Protein AF-A0A6A6QMK3-F1 (afdb_monomer_lite)

Structure (mmCIF, N/CA/C/O backbone):
data_AF-A0A6A6QMK3-F1
#
_entry.id   AF-A0A6A6QMK3-F1
#
loop_
_atom_site.group_PDB
_atom_site.id
_atom_site.type_symbol
_atom_site.label_atom_id
_atom_site.label_alt_id
_atom_site.label_comp_id
_atom_site.label_asym_id
_atom_site.label_entity_id
_atom_site.label_seq_id
_atom_site.pdbx_PDB_ins_code
_atom_site.Cartn_x
_atom_site.Cartn_y
_atom_site.Cartn_z
_atom_site.occupancy
_atom_site.B_iso_or_equiv
_atom_site.auth_seq_id
_atom_site.auth_comp_id
_atom_site.auth_asym_id
_atom_site.auth_atom_id
_atom_site.pdbx_PDB_model_num
ATOM 1 N N . MET A 1 1 ? -15.638 -6.168 -7.093 1.00 66.75 1 MET A N 1
ATOM 2 C CA . MET A 1 1 ? -15.408 -5.457 -5.810 1.00 66.75 1 MET A CA 1
ATOM 3 C C . MET A 1 1 ? -15.184 -6.391 -4.623 1.00 66.75 1 MET A C 1
ATOM 5 O O . MET A 1 1 ? -14.212 -6.183 -3.911 1.00 66.75 1 MET A O 1
ATOM 9 N N . THR A 1 2 ? -15.996 -7.439 -4.423 1.00 81.06 2 THR A N 1
ATOM 10 C CA . THR A 1 2 ? -15.843 -8.390 -3.295 1.00 81.06 2 THR A CA 1
ATOM 11 C C . THR A 1 2 ? -14.436 -8.984 -3.169 1.00 81.06 2 THR A C 1
ATOM 13 O O . THR A 1 2 ? -13.939 -9.130 -2.058 1.00 81.06 2 THR A O 1
ATOM 16 N N . PHE A 1 3 ? -13.772 -9.265 -4.298 1.00 86.06 3 PHE A N 1
ATOM 17 C CA . PHE A 1 3 ? -12.378 -9.720 -4.319 1.00 86.06 3 PHE A CA 1
ATOM 18 C C . PHE A 1 3 ? -11.438 -8.729 -3.625 1.00 86.06 3 PHE A C 1
ATOM 20 O O . PHE A 1 3 ? -10.801 -9.084 -2.647 1.00 86.06 3 PHE A O 1
ATOM 27 N N . ALA A 1 4 ? -11.387 -7.477 -4.077 1.00 81.81 4 ALA A N 1
ATOM 28 C CA . ALA A 1 4 ? -10.414 -6.516 -3.570 1.00 81.81 4 ALA A CA 1
ATOM 29 C C . ALA A 1 4 ? -10.667 -6.118 -2.111 1.00 81.81 4 ALA A C 1
ATOM 31 O O . ALA A 1 4 ? -9.715 -5.963 -1.356 1.00 81.81 4 ALA A O 1
ATOM 32 N N . VAL A 1 5 ? -11.934 -6.047 -1.683 1.00 86.75 5 VAL A N 1
ATOM 33 C CA . VAL A 1 5 ? -12.274 -5.892 -0.257 1.00 86.75 5 VAL A CA 1
ATOM 34 C C . VAL A 1 5 ? -11.724 -7.066 0.553 1.00 86.75 5 VAL A C 1
ATOM 36 O O . VAL A 1 5 ? -11.094 -6.853 1.587 1.00 86.75 5 VAL A O 1
ATOM 39 N N . ARG A 1 6 ? -11.922 -8.304 0.081 1.00 90.31 6 ARG A N 1
ATOM 40 C CA . ARG A 1 6 ? -11.377 -9.497 0.738 1.00 90.31 6 ARG A CA 1
ATOM 41 C C . ARG A 1 6 ? -9.852 -9.448 0.791 1.00 90.31 6 ARG A C 1
ATOM 43 O O . ARG A 1 6 ? -9.304 -9.652 1.866 1.00 90.31 6 ARG A O 1
ATOM 50 N N . GLU A 1 7 ? -9.183 -9.133 -0.316 1.00 91.31 7 GLU A N 1
ATOM 51 C CA . GLU A 1 7 ? -7.720 -9.048 -0.356 1.00 91.31 7 GLU A CA 1
ATOM 52 C C . GLU A 1 7 ? -7.192 -7.968 0.589 1.00 91.31 7 GLU A C 1
ATOM 54 O O . GLU A 1 7 ? -6.312 -8.247 1.399 1.00 91.31 7 GLU A O 1
ATOM 59 N N . PHE A 1 8 ? -7.777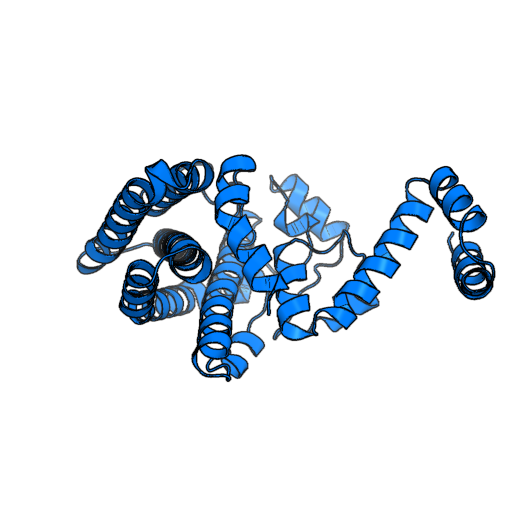 -6.769 0.582 1.00 92.06 8 PHE A N 1
ATOM 60 C CA . PHE A 1 8 ? -7.360 -5.677 1.462 1.00 92.06 8 PHE A CA 1
ATOM 61 C C . PHE A 1 8 ? -7.471 -6.062 2.939 1.00 92.06 8 PHE A C 1
ATOM 63 O O . PHE A 1 8 ? -6.551 -5.791 3.710 1.00 92.06 8 PHE A O 1
ATOM 70 N N . LYS A 1 9 ? -8.534 -6.777 3.332 1.00 92.31 9 LYS A N 1
ATOM 71 C CA . LYS A 1 9 ? -8.695 -7.286 4.704 1.00 92.31 9 LYS A CA 1
ATOM 72 C C . LYS A 1 9 ? -7.589 -8.252 5.139 1.00 92.31 9 LYS A C 1
ATOM 74 O O . LYS A 1 9 ? -7.372 -8.382 6.341 1.00 92.31 9 LYS A O 1
ATOM 79 N N . THR A 1 10 ? -6.883 -8.897 4.206 1.00 93.94 10 THR A N 1
ATOM 80 C CA . THR A 1 10 ? -5.758 -9.791 4.537 1.00 93.94 10 THR A CA 1
ATOM 81 C C . THR A 1 10 ? -4.465 -9.036 4.838 1.00 93.94 10 THR A C 1
ATOM 83 O O . THR A 1 10 ? -3.585 -9.587 5.492 1.00 93.94 10 THR A O 1
ATOM 86 N N . PHE A 1 11 ? -4.316 -7.783 4.392 1.00 95.25 11 PHE A N 1
ATOM 87 C CA . PHE A 1 11 ? -3.032 -7.077 4.466 1.00 95.25 11 PHE A CA 1
ATOM 88 C C . PHE A 1 11 ? -2.530 -6.837 5.897 1.00 95.25 11 PHE A C 1
ATOM 90 O O . PHE A 1 11 ? -1.344 -7.081 6.126 1.00 95.25 11 PHE A O 1
ATOM 97 N N . PRO A 1 12 ? -3.369 -6.424 6.874 1.00 96.00 12 PRO A N 1
ATOM 98 C CA . PRO A 1 12 ? -2.938 -6.304 8.267 1.00 96.00 12 PRO A CA 1
ATOM 99 C C . PRO A 1 12 ? -2.362 -7.612 8.825 1.00 96.00 12 PRO A C 1
ATOM 101 O O . PRO A 1 12 ? -1.325 -7.614 9.484 1.00 96.00 12 PRO A O 1
ATOM 104 N N . GLU A 1 13 ? -3.013 -8.737 8.524 1.00 94.44 13 GLU A N 1
ATOM 105 C CA . GLU A 1 13 ? -2.616 -10.055 9.015 1.00 94.44 13 GLU A CA 1
ATOM 106 C C . GLU A 1 13 ? -1.361 -10.581 8.307 1.00 94.44 13 GLU A C 1
ATOM 108 O O . GLU A 1 13 ? -0.439 -11.047 8.978 1.00 94.44 13 GLU A O 1
ATOM 113 N N . LYS A 1 14 ? -1.285 -10.444 6.974 1.00 93.44 14 LYS A N 1
ATOM 114 C CA . LYS A 1 14 ? -0.076 -10.754 6.191 1.00 93.44 14 LYS A CA 1
ATOM 115 C C . LYS A 1 14 ? 1.128 -9.989 6.729 1.00 93.44 14 LYS A C 1
ATOM 117 O O . LYS A 1 14 ? 2.184 -10.580 6.934 1.00 93.44 14 LYS A O 1
ATOM 122 N N . TRP A 1 15 ? 0.952 -8.706 7.053 1.00 95.69 15 TRP A N 1
ATOM 123 C CA . TRP A 1 15 ? 2.044 -7.896 7.578 1.00 95.69 15 TRP A CA 1
ATOM 124 C C . TRP A 1 15 ? 2.604 -8.435 8.893 1.00 95.69 15 TRP A C 1
ATOM 126 O O . TRP A 1 15 ? 3.820 -8.540 9.030 1.00 95.69 15 TRP A O 1
ATOM 136 N N . VAL A 1 16 ? 1.741 -8.840 9.824 1.00 95.12 16 VAL A N 1
ATOM 137 C CA . VAL A 1 16 ? 2.172 -9.382 11.123 1.00 95.12 16 VAL A CA 1
ATOM 138 C C . VAL A 1 16 ? 2.781 -10.778 11.001 1.00 95.12 16 VAL A C 1
ATOM 140 O O . VAL A 1 16 ? 3.716 -11.101 11.729 1.00 95.12 16 VAL A O 1
ATOM 143 N N . LYS A 1 17 ? 2.262 -11.620 10.102 1.00 94.12 17 LYS A N 1
ATOM 144 C CA . LYS A 1 17 ? 2.739 -13.003 9.949 1.00 94.12 17 LYS A CA 1
ATOM 145 C C . LYS A 1 17 ? 4.016 -13.112 9.120 1.00 94.12 17 LYS A C 1
ATOM 147 O O . LYS A 1 17 ? 4.844 -13.971 9.399 1.00 94.12 17 LYS A O 1
ATOM 152 N N . GLU A 1 18 ? 4.170 -12.264 8.109 1.00 93.69 18 GLU A N 1
ATOM 153 C CA . GLU A 1 18 ? 5.251 -12.365 7.120 1.00 93.69 18 GLU A CA 1
ATOM 154 C C . GLU A 1 18 ? 6.257 -11.207 7.201 1.00 93.69 18 GLU A C 1
ATOM 156 O O . GLU A 1 18 ? 7.252 -11.200 6.477 1.00 93.69 18 GLU A O 1
ATOM 161 N N . GLY A 1 19 ? 5.997 -10.191 8.029 1.00 91.00 19 GLY A N 1
ATOM 162 C CA . GLY A 1 19 ? 6.818 -8.979 8.112 1.00 91.00 19 GLY A CA 1
ATOM 163 C C . GLY A 1 19 ? 6.687 -8.050 6.898 1.00 91.00 19 GLY A C 1
ATOM 164 O O . GLY A 1 19 ? 7.418 -7.064 6.800 1.00 91.00 19 GLY A O 1
ATOM 165 N N . LYS A 1 20 ? 5.758 -8.332 5.973 1.00 92.56 20 LYS A N 1
ATOM 166 C CA . LYS A 1 20 ? 5.554 -7.569 4.732 1.00 92.56 20 LYS A CA 1
ATOM 167 C C . LYS A 1 20 ? 4.080 -7.420 4.360 1.00 92.56 20 LYS A C 1
ATOM 169 O O . LYS A 1 20 ? 3.269 -8.303 4.616 1.00 92.56 20 LYS A O 1
ATOM 174 N N . ALA A 1 21 ? 3.755 -6.319 3.693 1.00 94.25 21 ALA A N 1
ATOM 175 C CA . ALA A 1 21 ? 2.464 -6.103 3.044 1.00 94.25 21 ALA A CA 1
ATOM 176 C C . ALA A 1 21 ? 2.694 -5.694 1.579 1.00 94.25 21 ALA A C 1
ATOM 178 O O . ALA A 1 21 ? 3.794 -5.252 1.243 1.00 94.25 21 ALA A O 1
ATOM 179 N N . PRO A 1 22 ? 1.680 -5.755 0.696 1.00 93.75 22 PRO A N 1
ATOM 180 C CA . PRO A 1 22 ? 1.849 -5.430 -0.728 1.00 93.75 22 PRO A CA 1
ATOM 181 C C . PRO A 1 22 ? 2.476 -4.051 -1.023 1.00 93.75 22 PRO A C 1
ATOM 183 O O . PRO A 1 22 ? 3.122 -3.873 -2.054 1.00 93.75 22 PRO A O 1
ATOM 186 N N . PHE A 1 23 ? 2.326 -3.092 -0.102 1.00 96.88 23 PHE A N 1
ATOM 187 C CA . PHE A 1 23 ? 2.886 -1.738 -0.181 1.00 96.88 23 PHE A CA 1
ATOM 188 C C . PHE A 1 23 ? 3.876 -1.401 0.957 1.00 96.88 23 PHE A C 1
ATOM 190 O O . PHE A 1 23 ? 4.297 -0.251 1.069 1.00 96.88 23 PHE A O 1
ATOM 197 N N . ILE A 1 24 ? 4.260 -2.379 1.795 1.00 97.62 24 ILE A N 1
ATOM 198 C CA . ILE A 1 24 ? 5.229 -2.216 2.895 1.00 97.62 24 ILE A CA 1
ATOM 199 C C . ILE A 1 24 ? 6.317 -3.283 2.760 1.00 97.62 24 ILE A C 1
ATOM 201 O O . ILE A 1 24 ? 6.081 -4.463 3.028 1.00 97.62 24 ILE A O 1
ATOM 205 N N . HIS A 1 25 ? 7.517 -2.859 2.365 1.00 97.25 25 HIS A N 1
ATOM 206 C CA . HIS A 1 25 ? 8.650 -3.759 2.181 1.00 97.25 25 HIS A CA 1
ATOM 207 C C . HIS A 1 25 ? 9.456 -3.961 3.479 1.00 97.25 25 HIS A C 1
ATOM 209 O O . HIS A 1 25 ? 9.811 -2.970 4.125 1.00 97.25 25 HIS A O 1
ATOM 215 N N . PRO A 1 26 ? 9.847 -5.201 3.836 1.00 94.62 26 PRO A N 1
ATOM 216 C CA . PRO A 1 26 ? 10.541 -5.491 5.095 1.00 94.62 26 PRO A CA 1
ATOM 217 C C . PRO A 1 26 ? 11.915 -4.812 5.192 1.00 94.62 26 PRO A C 1
ATOM 219 O O . PRO A 1 26 ? 12.294 -4.301 6.243 1.00 94.62 26 PRO A O 1
ATOM 222 N N . GLN A 1 27 ? 12.652 -4.733 4.079 1.00 97.06 27 GLN A N 1
ATOM 223 C CA . GLN A 1 27 ? 13.999 -4.140 4.062 1.00 97.06 27 GLN A CA 1
ATOM 224 C C . GLN A 1 27 ? 14.012 -2.607 4.116 1.00 97.06 27 GLN A C 1
ATOM 226 O O . GLN A 1 27 ? 15.072 -2.012 4.318 1.00 97.06 27 GLN A O 1
ATOM 231 N N . LEU A 1 28 ? 12.860 -1.945 3.951 1.00 96.56 28 LEU A N 1
ATOM 232 C CA . LEU A 1 28 ? 12.811 -0.483 3.986 1.00 96.56 28 LEU A CA 1
ATOM 233 C C . LEU A 1 28 ? 13.082 0.055 5.401 1.00 96.56 28 LEU A C 1
ATOM 235 O O . LEU A 1 28 ? 13.774 1.060 5.558 1.00 96.56 28 LEU A O 1
ATOM 239 N N . TYR A 1 29 ? 12.594 -0.659 6.419 1.00 95.75 29 TYR A N 1
ATOM 240 C CA . TYR A 1 29 ? 12.644 -0.260 7.830 1.00 95.75 29 TYR A CA 1
ATOM 241 C C . TYR A 1 29 ? 13.479 -1.200 8.708 1.00 95.75 29 TYR A C 1
ATOM 243 O O . TYR A 1 29 ? 13.448 -1.081 9.930 1.00 95.75 29 TYR A O 1
ATOM 251 N N . ALA A 1 30 ? 14.243 -2.117 8.105 1.00 93.25 30 ALA A N 1
ATOM 252 C CA . ALA A 1 30 ? 14.996 -3.148 8.825 1.00 93.25 30 ALA A CA 1
ATOM 253 C C . ALA A 1 30 ? 15.969 -2.582 9.877 1.00 93.25 30 ALA A C 1
ATOM 255 O O . ALA A 1 30 ? 16.164 -3.188 10.924 1.00 93.25 30 ALA A O 1
ATOM 256 N N . SER A 1 31 ? 16.566 -1.413 9.620 1.00 92.25 31 SER A N 1
ATOM 257 C CA . SER A 1 31 ? 17.488 -0.767 10.566 1.00 92.25 31 SER A CA 1
ATOM 258 C C . SER A 1 31 ? 16.773 -0.003 11.680 1.00 92.25 31 SER A C 1
ATOM 260 O O . SER A 1 31 ? 17.297 0.104 12.784 1.00 92.25 31 SER A O 1
ATOM 262 N N . ASN A 1 32 ? 15.611 0.579 11.382 1.00 93.25 32 ASN A N 1
ATOM 263 C CA . ASN A 1 32 ? 14.831 1.364 12.329 1.00 93.25 32 ASN A CA 1
ATOM 264 C C . ASN A 1 32 ? 13.388 1.481 11.829 1.00 93.25 32 ASN A C 1
ATOM 266 O O . ASN A 1 32 ? 13.140 2.103 10.793 1.00 93.25 32 ASN A O 1
ATOM 270 N N . MET A 1 33 ? 12.443 0.917 12.579 1.00 94.81 33 MET A N 1
ATOM 271 C CA . MET A 1 33 ? 11.018 1.045 12.291 1.00 94.81 33 MET A CA 1
ATOM 272 C C . MET A 1 33 ? 10.455 2.295 12.982 1.00 94.81 33 MET A C 1
ATOM 274 O O . MET A 1 33 ? 10.471 2.351 14.212 1.00 94.81 33 MET A O 1
ATOM 278 N N . PRO A 1 34 ? 9.926 3.286 12.240 1.00 94.19 34 PRO A N 1
ATOM 279 C CA . PRO A 1 34 ? 9.307 4.476 12.819 1.00 94.19 34 PRO A CA 1
ATOM 280 C C . PRO A 1 34 ? 8.159 4.148 13.775 1.00 94.19 34 PRO A C 1
ATOM 282 O O . PRO A 1 34 ? 7.445 3.160 13.596 1.00 94.19 34 PRO A O 1
ATOM 285 N N . ARG A 1 35 ? 7.934 5.021 14.765 1.00 93.44 35 ARG A N 1
ATOM 286 C CA . ARG A 1 35 ? 6.904 4.815 15.795 1.00 93.44 35 ARG A CA 1
ATOM 287 C C . ARG A 1 35 ? 5.502 4.607 15.210 1.00 93.44 35 ARG A C 1
ATOM 289 O O . ARG A 1 35 ? 4.779 3.743 15.692 1.00 93.44 35 ARG A O 1
ATOM 296 N N . SER A 1 36 ? 5.158 5.340 14.149 1.00 95.00 36 SER A N 1
ATOM 297 C CA . SER A 1 36 ? 3.887 5.193 13.428 1.00 95.00 36 SER A CA 1
ATOM 298 C C . SER A 1 36 ? 3.654 3.755 12.954 1.00 95.00 36 SER A C 1
ATOM 300 O O . SER A 1 36 ? 2.589 3.191 13.208 1.00 95.00 36 SER A O 1
ATOM 302 N N . LEU A 1 37 ? 4.675 3.138 12.351 1.00 96.12 37 LEU A N 1
ATOM 303 C CA . LEU A 1 37 ? 4.613 1.756 11.881 1.00 96.12 37 LEU A CA 1
ATOM 304 C C . LEU A 1 37 ? 4.631 0.755 13.036 1.00 96.12 37 LEU A C 1
ATOM 306 O O . LEU A 1 37 ? 3.916 -0.234 12.958 1.00 96.12 37 LEU A O 1
ATOM 310 N N . GLN A 1 38 ? 5.368 1.013 14.122 1.00 96.00 38 GLN A N 1
ATOM 311 C CA . GLN A 1 38 ? 5.323 0.153 15.316 1.00 96.00 38 GLN A CA 1
ATOM 312 C C . GLN A 1 38 ? 3.913 0.105 15.929 1.00 96.00 38 GLN A C 1
ATOM 314 O O . GLN A 1 38 ? 3.416 -0.969 16.280 1.00 96.00 38 GLN A O 1
ATOM 319 N N . ASP A 1 39 ? 3.258 1.264 16.053 1.00 96.88 39 ASP A N 1
ATOM 320 C CA . ASP A 1 39 ? 1.895 1.359 16.578 1.00 96.88 39 ASP A CA 1
ATOM 321 C C . ASP A 1 39 ? 0.884 0.692 15.624 1.00 96.88 39 ASP A C 1
ATOM 323 O O . ASP A 1 39 ? 0.013 -0.047 16.087 1.00 96.88 39 ASP A O 1
ATOM 327 N N . ALA A 1 40 ? 1.027 0.872 14.305 1.00 97.75 40 ALA A N 1
ATOM 328 C CA . ALA A 1 40 ? 0.197 0.186 13.311 1.00 97.75 40 ALA A CA 1
ATOM 329 C C . ALA A 1 40 ? 0.410 -1.339 13.317 1.00 97.75 40 ALA A C 1
ATOM 331 O O . ALA A 1 40 ? -0.562 -2.089 13.312 1.00 97.75 40 ALA A O 1
ATOM 332 N N . TYR A 1 41 ? 1.655 -1.811 13.406 1.00 97.50 41 TYR A N 1
ATOM 333 C CA . TYR A 1 41 ? 1.988 -3.236 13.491 1.00 97.50 41 TYR A CA 1
ATOM 334 C C . TYR A 1 41 ? 1.387 -3.879 14.749 1.00 97.50 41 TYR A C 1
ATOM 336 O O . TYR A 1 41 ? 0.781 -4.949 14.688 1.00 97.50 41 TYR A O 1
ATOM 344 N N . SER A 1 42 ? 1.479 -3.189 15.890 1.00 96.81 42 SER A N 1
ATOM 345 C CA . SER A 1 42 ? 0.861 -3.629 17.149 1.00 96.81 42 SER A CA 1
ATOM 346 C C . SER A 1 42 ? -0.666 -3.686 17.039 1.00 96.81 42 SER A C 1
ATOM 348 O O . SER A 1 42 ? -1.292 -4.640 17.499 1.00 96.81 42 SER A O 1
ATOM 350 N N . ALA A 1 43 ? -1.277 -2.697 16.380 1.00 97.06 43 ALA A N 1
ATOM 351 C CA . ALA A 1 43 ? -2.710 -2.686 16.107 1.00 97.06 43 ALA A CA 1
ATOM 352 C C . ALA A 1 43 ? -3.138 -3.839 15.182 1.00 97.06 43 ALA A C 1
ATOM 354 O O . ALA A 1 43 ? -4.179 -4.446 15.424 1.00 97.06 43 ALA A O 1
ATOM 355 N N . CYS A 1 44 ? -2.327 -4.200 14.182 1.00 97.69 44 CYS A N 1
ATOM 356 C CA . CYS A 1 44 ? -2.563 -5.379 13.348 1.00 97.69 44 CYS A CA 1
ATOM 357 C C . CYS A 1 44 ? -2.526 -6.685 14.152 1.00 97.69 44 CYS A C 1
ATOM 359 O O . CYS A 1 44 ? -3.329 -7.575 13.888 1.00 97.69 44 CYS A O 1
ATOM 361 N N . ALA A 1 45 ? -1.632 -6.811 15.139 1.00 97.06 45 ALA A N 1
ATOM 362 C CA . ALA A 1 45 ? -1.560 -7.998 15.997 1.00 97.06 45 ALA A CA 1
ATOM 363 C C . ALA A 1 45 ? -2.782 -8.121 16.930 1.00 97.06 45 ALA A C 1
ATOM 365 O O . ALA A 1 45 ? -3.308 -9.210 17.160 1.00 97.06 45 ALA A O 1
ATOM 366 N N . ILE A 1 46 ? -3.286 -6.991 17.434 1.00 96.06 46 ILE A N 1
ATOM 367 C CA . ILE A 1 46 ? -4.557 -6.948 18.174 1.00 96.06 46 ILE A CA 1
ATOM 368 C C . ILE A 1 46 ? -5.717 -7.316 17.242 1.00 96.06 46 ILE A C 1
ATOM 370 O O . ILE A 1 46 ? -6.586 -8.105 17.601 1.00 96.06 46 ILE A O 1
ATOM 374 N N . TYR A 1 47 ? -5.715 -6.777 16.024 1.00 95.94 47 TYR A N 1
ATOM 375 C CA . TYR A 1 47 ? -6.726 -7.072 15.018 1.00 95.94 47 TYR A CA 1
ATOM 376 C C . TYR A 1 47 ? -6.749 -8.557 14.621 1.00 95.94 47 TYR A C 1
ATOM 378 O O . TYR A 1 47 ? -7.830 -9.132 14.524 1.00 95.94 47 TYR A O 1
ATOM 386 N N . SER A 1 48 ? -5.592 -9.207 14.454 1.00 95.06 48 SER A N 1
ATOM 387 C CA . SER A 1 48 ? -5.510 -10.626 14.067 1.00 95.06 48 SER A CA 1
ATOM 388 C C . SER A 1 48 ? -5.947 -11.597 15.168 1.00 95.06 48 SER A C 1
ATOM 390 O O . SER A 1 48 ? -6.287 -12.741 14.878 1.00 95.06 48 SER A O 1
ATOM 392 N N . THR A 1 49 ? -5.972 -11.146 16.424 1.00 95.31 49 THR A N 1
ATOM 393 C CA . THR A 1 49 ? -6.449 -11.915 17.588 1.00 95.31 49 THR A CA 1
ATOM 394 C C . THR A 1 49 ? -7.857 -11.500 18.033 1.00 95.31 49 THR A C 1
ATOM 396 O O . THR A 1 49 ? -8.356 -11.948 19.071 1.00 95.31 49 THR A O 1
ATOM 399 N N . LYS A 1 50 ? -8.524 -10.644 17.246 1.00 94.75 50 LYS A N 1
ATOM 400 C CA . LYS A 1 50 ? -9.884 -10.179 17.511 1.00 94.75 50 LYS A CA 1
ATOM 401 C C . LYS A 1 50 ? -10.886 -11.332 17.421 1.00 94.75 50 LYS A C 1
ATOM 403 O O . LYS A 1 50 ? -10.943 -12.049 16.427 1.00 94.75 50 LYS A O 1
ATOM 408 N N . THR A 1 51 ? -11.748 -11.429 18.423 1.00 95.50 51 THR A N 1
ATOM 409 C CA . THR A 1 51 ? -12.928 -12.295 18.470 1.00 95.50 51 THR A CA 1
ATOM 410 C C . THR A 1 51 ? -14.185 -11.442 18.636 1.00 95.50 51 THR A C 1
ATOM 412 O O . THR A 1 51 ? -14.109 -10.228 18.840 1.00 95.50 51 THR A O 1
ATOM 415 N N . GLU A 1 52 ? -15.367 -12.054 18.578 1.00 93.56 52 GLU A N 1
ATOM 416 C CA . GLU A 1 52 ? -16.622 -11.340 18.849 1.00 93.56 52 GLU A CA 1
ATOM 417 C C . GLU A 1 52 ? -16.631 -10.728 20.261 1.00 93.56 52 GLU A C 1
ATOM 419 O O . GLU A 1 52 ? -17.021 -9.572 20.432 1.00 93.56 52 GLU A O 1
ATOM 424 N N . GLN A 1 53 ? -16.107 -11.460 21.252 1.00 95.69 53 GLN A N 1
ATOM 425 C CA . GLN A 1 53 ? -16.112 -11.076 22.667 1.00 95.69 53 GLN A CA 1
ATOM 426 C C . GLN A 1 53 ? -15.174 -9.905 22.983 1.00 95.69 53 GLN A C 1
ATOM 428 O O . GLN A 1 53 ? -15.471 -9.115 23.875 1.00 95.69 53 GLN A O 1
ATOM 433 N N . ASN A 1 54 ? -14.041 -9.783 22.280 1.00 94.81 54 ASN A N 1
ATOM 434 C CA . ASN A 1 54 ? -13.058 -8.720 22.530 1.00 94.81 54 ASN A CA 1
ATOM 435 C C . ASN A 1 54 ? -13.113 -7.577 21.495 1.00 94.81 54 ASN A C 1
ATOM 437 O O . ASN A 1 54 ? -12.341 -6.622 21.603 1.00 94.81 54 ASN A O 1
ATOM 441 N N . SER A 1 55 ? -14.026 -7.651 20.520 1.00 94.44 55 SER A N 1
ATOM 442 C CA . SER A 1 55 ? -14.105 -6.739 19.371 1.00 94.44 55 SER A CA 1
ATOM 443 C C . SER A 1 55 ? -14.135 -5.259 19.759 1.00 94.44 55 SER A C 1
ATOM 445 O O . SER A 1 55 ? -13.362 -4.466 19.220 1.00 94.44 55 SER A O 1
ATOM 447 N N . THR A 1 56 ? -14.960 -4.883 20.738 1.00 94.00 56 THR A N 1
ATOM 448 C CA . THR A 1 56 ? -15.056 -3.502 21.235 1.00 94.00 56 THR A CA 1
ATOM 449 C C . THR A 1 56 ? -13.725 -3.003 21.797 1.00 94.00 56 THR A C 1
ATOM 451 O O . THR A 1 56 ? -13.303 -1.883 21.500 1.00 94.00 56 THR A O 1
ATOM 454 N N . VAL A 1 57 ? -13.028 -3.837 22.574 1.00 95.69 57 VAL A N 1
ATOM 455 C CA . VAL A 1 57 ? -11.727 -3.485 23.161 1.00 95.69 57 VAL A CA 1
ATOM 456 C C . VAL A 1 57 ? -10.672 -3.359 22.064 1.00 95.69 57 VAL A C 1
ATOM 458 O O . VAL A 1 57 ? -9.955 -2.360 22.024 1.00 95.69 57 VAL A O 1
ATOM 461 N N . ALA A 1 58 ? -10.627 -4.315 21.131 1.00 95.81 58 ALA A N 1
ATOM 462 C CA . ALA A 1 58 ? -9.711 -4.289 19.996 1.00 95.81 58 ALA A CA 1
ATOM 463 C C . ALA A 1 58 ? -9.863 -2.993 19.182 1.00 95.81 58 ALA A C 1
ATOM 465 O O . ALA A 1 58 ? -8.886 -2.271 18.974 1.00 95.81 58 ALA A O 1
ATOM 466 N N . PHE A 1 59 ? -11.094 -2.639 18.796 1.00 95.81 59 PHE A N 1
ATOM 467 C CA . PHE A 1 59 ? -11.352 -1.413 18.041 1.00 95.81 59 PHE A CA 1
ATOM 468 C C . PHE A 1 59 ? -11.089 -0.136 18.841 1.00 95.81 59 PHE A C 1
ATOM 470 O O . PHE A 1 59 ? -10.637 0.842 18.254 1.00 95.81 59 PHE A O 1
ATOM 477 N N . THR A 1 60 ? -11.276 -0.140 20.163 1.00 95.50 60 THR A N 1
ATOM 478 C CA . THR A 1 60 ? -10.918 1.009 21.015 1.00 95.50 60 THR A CA 1
ATOM 479 C C . THR A 1 60 ? -9.410 1.275 20.989 1.00 95.50 60 THR A C 1
ATOM 481 O O . THR A 1 60 ? -8.982 2.423 20.859 1.00 95.50 60 THR A O 1
ATOM 484 N N . VAL A 1 61 ? -8.585 0.225 21.059 1.00 95.81 61 VAL A N 1
ATOM 485 C CA . VAL A 1 61 ? -7.121 0.372 20.991 1.00 95.81 61 VAL A CA 1
ATOM 486 C C . VAL A 1 61 ? -6.679 0.829 19.601 1.00 95.81 61 VAL A C 1
ATOM 488 O O . VAL A 1 61 ? -5.903 1.780 19.486 1.00 95.81 61 VAL A O 1
ATOM 491 N N . ILE A 1 62 ? -7.209 0.202 18.546 1.00 95.69 62 ILE A N 1
ATOM 492 C CA . ILE A 1 62 ? -6.950 0.590 17.149 1.00 95.69 62 ILE A CA 1
ATOM 493 C C . ILE A 1 62 ? -7.337 2.059 16.928 1.00 95.69 62 ILE A C 1
ATOM 495 O O . ILE A 1 62 ? -6.593 2.817 16.303 1.00 95.69 62 ILE A O 1
ATOM 499 N N . GLU A 1 63 ? -8.470 2.488 17.491 1.00 95.31 63 GLU A N 1
ATOM 500 C CA . GLU A 1 63 ? -8.924 3.871 17.435 1.00 95.31 63 GLU A CA 1
ATOM 501 C C . GLU A 1 63 ? -7.946 4.830 18.119 1.00 95.31 63 GLU A C 1
ATOM 503 O O . GLU A 1 63 ? -7.574 5.835 17.507 1.00 95.31 63 GLU A O 1
ATOM 508 N N . SER A 1 64 ? -7.488 4.516 19.336 1.00 96.19 64 SER A N 1
ATOM 509 C CA . SER A 1 64 ? -6.504 5.341 20.052 1.00 96.19 64 SER A CA 1
ATOM 510 C C . SER A 1 64 ? -5.224 5.518 19.240 1.00 96.19 64 SER A C 1
ATOM 512 O O . SER A 1 64 ? -4.767 6.644 19.057 1.00 96.19 64 SER A O 1
ATOM 514 N N . LYS A 1 65 ? -4.687 4.427 18.677 1.00 96.56 65 LYS A N 1
ATOM 515 C CA . LYS A 1 65 ? -3.443 4.450 17.894 1.00 96.56 65 LYS A CA 1
ATOM 516 C C . LYS A 1 65 ? -3.547 5.261 16.611 1.00 96.56 65 LYS A C 1
ATOM 518 O O . LYS A 1 65 ? -2.673 6.081 16.328 1.00 96.56 65 LYS A O 1
ATOM 523 N N . ALA A 1 66 ? -4.639 5.110 15.874 1.00 95.75 66 ALA A N 1
ATOM 524 C CA . ALA A 1 66 ? -4.888 5.933 14.697 1.00 95.75 66 ALA A CA 1
ATOM 525 C C . ALA A 1 66 ? -5.044 7.424 15.058 1.00 95.75 66 ALA A C 1
ATOM 527 O O . ALA A 1 66 ? -4.533 8.295 14.356 1.00 95.75 66 ALA A O 1
ATOM 528 N N . ASN A 1 67 ? -5.716 7.733 16.170 1.00 93.56 67 ASN A N 1
ATOM 529 C CA . ASN A 1 67 ? -5.918 9.113 16.613 1.00 93.56 67 ASN A CA 1
ATOM 530 C C . ASN A 1 67 ? -4.620 9.756 17.130 1.00 93.56 67 ASN A C 1
ATOM 532 O O . ASN A 1 67 ? -4.389 10.938 16.879 1.00 93.56 67 ASN A O 1
ATOM 536 N N . GLU A 1 68 ? -3.766 8.999 17.824 1.00 93.94 68 GLU A N 1
ATOM 537 C CA . GLU A 1 68 ? -2.414 9.417 18.218 1.00 93.94 68 GLU A CA 1
ATOM 538 C C . GLU A 1 68 ? -1.589 9.809 16.986 1.00 93.94 68 GLU A C 1
ATOM 540 O O . GLU A 1 68 ? -1.051 10.917 16.943 1.00 93.94 68 GLU A O 1
ATOM 545 N N . LEU A 1 69 ? -1.577 8.961 15.949 1.00 94.94 69 LEU A N 1
ATOM 546 C CA . LEU A 1 69 ? -0.874 9.231 14.692 1.00 94.94 69 LEU A CA 1
ATOM 547 C C . LEU A 1 69 ? -1.331 10.548 14.043 1.00 94.94 69 LEU A C 1
ATOM 549 O O . LEU A 1 69 ? -0.498 11.375 13.683 1.00 94.94 69 LEU A O 1
ATOM 553 N N . ILE A 1 70 ? -2.644 10.772 13.945 1.00 92.44 70 ILE A N 1
ATOM 554 C CA . ILE A 1 70 ? -3.219 11.991 13.346 1.00 92.44 70 ILE A CA 1
ATOM 555 C C . ILE A 1 70 ? -2.917 13.244 14.190 1.00 92.44 70 ILE A C 1
ATOM 557 O O . ILE A 1 70 ? -2.813 14.351 13.659 1.00 92.44 70 ILE A O 1
ATOM 561 N N . ARG A 1 71 ? -2.777 13.108 15.516 1.00 88.44 71 ARG A N 1
ATOM 562 C CA . ARG A 1 71 ? -2.468 14.238 16.409 1.00 88.44 71 ARG A CA 1
ATOM 563 C C . ARG A 1 71 ? -1.022 14.713 16.277 1.00 88.44 71 ARG A C 1
ATOM 565 O O . ARG A 1 71 ? -0.809 15.925 16.265 1.00 88.44 71 ARG A O 1
ATOM 572 N N . VAL A 1 72 ? -0.059 13.792 16.162 1.00 79.12 72 VAL A N 1
ATOM 573 C CA . VAL A 1 72 ? 1.387 14.103 16.060 1.00 79.12 72 VAL A CA 1
ATOM 574 C C . VAL A 1 72 ? 1.698 15.017 14.866 1.00 79.12 72 VAL A C 1
ATOM 576 O O . VAL A 1 72 ? 2.595 15.855 14.924 1.00 79.12 72 VAL A O 1
ATOM 579 N N . THR A 1 73 ? 0.901 14.924 13.808 1.00 68.44 73 THR A N 1
ATOM 580 C CA . THR A 1 73 ? 1.015 15.691 12.560 1.00 68.44 73 THR A CA 1
ATOM 581 C C . THR A 1 73 ? 0.991 17.202 12.742 1.00 68.44 73 THR A C 1
ATOM 583 O O . THR A 1 73 ? 1.596 17.920 11.954 1.00 68.44 73 THR A O 1
ATOM 586 N N . LYS A 1 74 ? 0.313 17.718 13.774 1.00 61.09 74 LYS A N 1
ATOM 587 C CA . LYS A 1 74 ? 0.137 19.171 13.945 1.00 61.09 74 LYS A CA 1
ATOM 588 C C . LYS A 1 74 ? 1.439 19.920 14.247 1.00 61.09 74 LYS A C 1
ATOM 590 O O . LYS A 1 74 ? 1.446 21.145 14.193 1.00 61.09 74 LYS A O 1
ATOM 595 N N . THR A 1 75 ? 2.517 19.210 14.580 1.00 60.19 75 THR A N 1
ATOM 596 C CA . THR A 1 75 ? 3.764 19.813 15.074 1.00 60.19 75 THR A CA 1
ATOM 597 C C . THR A 1 75 ? 5.032 19.215 14.463 1.00 60.19 75 THR A C 1
ATOM 599 O O . THR A 1 75 ? 6.128 19.614 14.848 1.00 60.19 75 THR A O 1
ATOM 602 N N . ALA A 1 76 ? 4.921 18.233 13.567 1.00 72.81 76 ALA A N 1
ATOM 603 C CA . ALA A 1 76 ? 6.069 17.448 13.127 1.00 72.81 76 ALA A CA 1
ATOM 604 C C . ALA A 1 76 ? 6.664 17.947 11.802 1.00 72.81 76 ALA A C 1
ATOM 606 O O . ALA A 1 76 ? 5.943 18.192 10.838 1.00 72.81 76 ALA A O 1
ATOM 607 N N . ASN A 1 77 ? 7.995 18.036 11.740 1.00 84.81 77 ASN A N 1
ATOM 608 C CA . ASN A 1 77 ? 8.737 18.247 10.498 1.00 84.81 77 ASN A CA 1
ATOM 609 C C . ASN A 1 77 ? 9.311 16.907 10.013 1.00 84.81 77 ASN A C 1
ATOM 611 O O . ASN A 1 77 ? 10.421 16.535 10.387 1.00 84.81 77 ASN A O 1
ATOM 615 N N . TRP A 1 78 ? 8.521 16.160 9.244 1.00 89.88 78 TRP A N 1
ATOM 616 C CA . TRP A 1 78 ? 8.873 14.809 8.803 1.00 89.88 78 TRP A CA 1
ATOM 617 C C . TRP A 1 78 ? 9.811 14.790 7.595 1.00 89.88 78 TRP A C 1
ATOM 619 O O . TRP A 1 78 ? 9.646 15.538 6.629 1.00 89.88 78 TRP A O 1
ATOM 629 N N . THR A 1 79 ? 10.755 13.854 7.615 1.00 93.69 79 THR A N 1
ATOM 630 C CA . THR A 1 79 ? 11.504 13.424 6.428 1.00 93.69 79 THR A CA 1
ATOM 631 C C . THR A 1 79 ? 10.587 12.686 5.439 1.00 93.69 79 THR A C 1
ATOM 633 O O . THR A 1 79 ? 9.562 12.137 5.849 1.00 93.69 79 THR A O 1
ATOM 636 N N . PRO A 1 80 ? 10.943 12.574 4.143 1.00 95.19 80 PRO A N 1
ATOM 637 C CA . PRO A 1 80 ? 10.141 11.813 3.177 1.00 95.19 80 PRO A CA 1
ATOM 638 C C . PRO A 1 80 ? 9.878 10.353 3.589 1.00 95.19 80 PRO A C 1
ATOM 640 O O . PRO A 1 80 ? 8.792 9.827 3.358 1.00 95.19 80 PRO A O 1
ATOM 643 N N . LEU A 1 81 ? 10.844 9.705 4.255 1.00 95.56 81 LEU A N 1
ATOM 644 C CA . LEU A 1 81 ? 10.689 8.342 4.775 1.00 95.56 81 LEU A CA 1
ATOM 645 C C . LEU A 1 81 ? 9.675 8.261 5.927 1.00 95.56 81 LEU A C 1
ATOM 647 O O . LEU A 1 81 ? 8.938 7.279 6.027 1.00 95.56 81 LEU A O 1
ATOM 651 N N . GLU A 1 82 ? 9.615 9.283 6.781 1.00 94.81 82 GLU A N 1
ATOM 652 C CA . GLU A 1 82 ? 8.631 9.374 7.865 1.00 94.81 82 GLU A CA 1
ATOM 653 C C . GLU A 1 82 ? 7.232 9.704 7.342 1.00 94.81 82 GLU A C 1
ATOM 655 O O . GLU A 1 82 ? 6.267 9.111 7.823 1.00 94.81 82 GLU A O 1
ATOM 660 N N . VAL A 1 83 ? 7.112 10.564 6.319 1.00 95.81 83 VAL A N 1
ATOM 661 C CA . VAL A 1 83 ? 5.834 10.794 5.619 1.00 95.81 83 VAL A CA 1
ATOM 662 C C . VAL A 1 83 ? 5.341 9.482 5.003 1.00 95.81 83 VAL A C 1
ATOM 664 O O . VAL A 1 83 ? 4.196 9.096 5.227 1.00 95.81 83 VAL A O 1
ATOM 667 N N . LEU A 1 84 ? 6.213 8.741 4.306 1.00 98.00 84 LEU A N 1
ATOM 668 C CA . LEU A 1 84 ? 5.886 7.422 3.754 1.00 98.00 84 LEU A CA 1
ATOM 669 C C . LEU A 1 84 ? 5.382 6.464 4.844 1.00 98.00 84 LEU A C 1
ATOM 671 O O . LEU A 1 84 ? 4.314 5.872 4.693 1.00 98.00 84 LEU A O 1
ATOM 675 N N . ALA A 1 85 ? 6.103 6.359 5.963 1.00 97.25 85 ALA A N 1
ATOM 676 C CA . ALA A 1 85 ? 5.713 5.511 7.088 1.00 97.25 85 ALA A CA 1
ATOM 677 C C . ALA A 1 85 ? 4.365 5.932 7.701 1.00 97.25 85 ALA A C 1
ATOM 679 O O . ALA A 1 85 ? 3.554 5.079 8.066 1.00 97.25 85 ALA A O 1
ATOM 680 N N . ALA A 1 86 ? 4.100 7.237 7.808 1.00 96.75 86 ALA A N 1
ATOM 681 C CA . ALA A 1 86 ? 2.834 7.769 8.304 1.00 96.75 86 ALA A CA 1
ATOM 682 C C . ALA A 1 86 ? 1.664 7.436 7.363 1.00 96.75 86 ALA A C 1
ATOM 684 O O . ALA A 1 86 ? 0.627 6.969 7.837 1.00 96.75 86 ALA A O 1
ATOM 685 N N . VAL A 1 87 ? 1.841 7.593 6.044 1.00 98.00 87 VAL A N 1
ATOM 686 C CA . VAL A 1 87 ? 0.830 7.213 5.039 1.00 98.00 87 VAL A CA 1
ATOM 687 C C . VAL A 1 87 ? 0.574 5.707 5.081 1.00 98.00 87 VAL A C 1
ATOM 689 O O . VAL A 1 87 ? -0.578 5.295 5.174 1.00 98.00 87 VAL A O 1
ATOM 692 N N . GLN A 1 88 ? 1.621 4.877 5.090 1.00 98.44 88 GLN A N 1
ATOM 693 C CA . GLN A 1 88 ? 1.488 3.419 5.195 1.00 98.44 88 GLN A CA 1
ATOM 694 C C . GLN A 1 88 ? 0.728 2.999 6.461 1.00 98.44 88 GLN A C 1
ATOM 696 O O . GLN A 1 88 ? -0.181 2.172 6.395 1.00 98.44 88 GLN A O 1
ATOM 701 N N . SER A 1 89 ? 1.053 3.611 7.602 1.00 97.94 89 SER A N 1
ATOM 702 C CA . SER A 1 89 ? 0.380 3.349 8.879 1.00 97.94 89 SER A CA 1
ATOM 703 C C . SER A 1 89 ? -1.098 3.740 8.828 1.00 97.94 89 SER A C 1
ATOM 705 O O . SER A 1 89 ? -1.964 2.961 9.227 1.00 97.94 89 SER A O 1
ATOM 707 N N . LEU A 1 90 ? -1.410 4.926 8.297 1.00 97.75 90 LEU A N 1
ATOM 708 C CA . LEU A 1 90 ? -2.789 5.390 8.173 1.00 97.75 90 LEU A CA 1
ATOM 709 C C . LEU A 1 90 ? -3.591 4.531 7.187 1.00 97.75 90 LEU A C 1
ATOM 711 O O . LEU A 1 90 ? -4.743 4.225 7.476 1.00 97.75 90 LEU A O 1
ATOM 715 N N . LEU A 1 91 ? -2.989 4.065 6.088 1.00 98.06 91 LEU A N 1
ATOM 716 C CA . LEU A 1 91 ? -3.627 3.122 5.161 1.00 98.06 91 LEU A CA 1
ATOM 717 C C . LEU A 1 91 ? -4.028 1.819 5.851 1.00 98.06 91 LEU A C 1
ATOM 719 O O . LEU A 1 91 ? -5.145 1.351 5.655 1.00 98.06 91 LEU A O 1
ATOM 723 N N . ILE A 1 92 ? -3.159 1.260 6.694 1.00 98.12 92 ILE A N 1
ATOM 724 C CA . ILE A 1 92 ? -3.472 0.058 7.476 1.00 98.12 92 ILE A CA 1
ATOM 725 C C . ILE A 1 92 ? -4.662 0.303 8.413 1.00 98.12 92 ILE A C 1
ATOM 727 O O . ILE A 1 92 ? -5.612 -0.484 8.420 1.00 98.12 92 ILE A O 1
ATOM 731 N N . PHE A 1 93 ? -4.666 1.418 9.152 1.00 97.81 93 PHE A N 1
ATOM 732 C CA . PHE A 1 93 ? -5.803 1.777 10.003 1.00 97.81 93 PHE A CA 1
ATOM 733 C C . PHE A 1 93 ? -7.097 1.954 9.199 1.00 97.81 93 PHE A C 1
ATOM 735 O O . PHE A 1 93 ? -8.155 1.498 9.630 1.00 97.81 93 PHE A O 1
ATOM 742 N N . GLN A 1 94 ? -7.021 2.585 8.027 1.00 97.12 94 GLN A N 1
ATOM 743 C CA . GLN A 1 94 ? -8.166 2.798 7.141 1.00 97.12 94 GLN A CA 1
A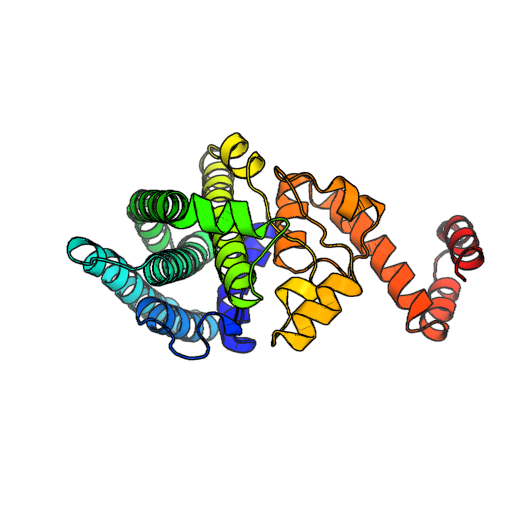TOM 744 C C . GLN A 1 94 ? -8.711 1.480 6.582 1.00 97.12 94 GLN A C 1
ATOM 746 O O . GLN A 1 94 ? -9.918 1.269 6.612 1.00 97.12 94 GLN A O 1
ATOM 751 N N . ILE A 1 95 ? -7.846 0.554 6.160 1.00 96.19 95 ILE A N 1
ATOM 752 C CA . ILE A 1 95 ? -8.248 -0.786 5.704 1.00 96.19 95 ILE A CA 1
ATOM 753 C C . ILE A 1 95 ? -9.047 -1.515 6.793 1.00 96.19 95 ILE A C 1
ATOM 755 O O . ILE A 1 95 ? -10.131 -2.034 6.516 1.00 96.19 95 ILE A O 1
ATOM 759 N N . ILE A 1 96 ? -8.551 -1.511 8.035 1.00 96.12 96 ILE A N 1
ATOM 760 C CA . ILE A 1 96 ? -9.237 -2.144 9.170 1.00 96.12 96 ILE A CA 1
ATOM 761 C C . ILE A 1 96 ? -10.596 -1.471 9.419 1.00 96.12 96 ILE A C 1
ATOM 763 O O . ILE A 1 96 ? -11.628 -2.141 9.486 1.00 96.12 96 ILE A O 1
ATOM 767 N N . ARG A 1 97 ? -10.613 -0.137 9.523 1.00 95.25 97 ARG A N 1
ATOM 768 C CA . ARG A 1 97 ? -11.814 0.642 9.860 1.00 95.25 97 ARG A CA 1
ATOM 769 C C . ARG A 1 97 ? -12.906 0.576 8.794 1.00 95.25 97 ARG A C 1
ATOM 771 O O . ARG A 1 97 ? -14.081 0.494 9.140 1.00 95.25 97 ARG A O 1
ATOM 778 N N . LEU A 1 98 ? -12.539 0.605 7.515 1.00 93.25 98 LEU A N 1
ATOM 779 C CA . LEU A 1 98 ? -13.493 0.629 6.406 1.00 93.25 98 LEU A CA 1
ATOM 780 C C . LEU A 1 98 ? -14.120 -0.748 6.147 1.00 93.25 98 LEU A C 1
ATOM 782 O O . LEU A 1 98 ? -15.333 -0.832 5.938 1.00 93.25 98 LEU A O 1
ATOM 786 N N . PHE A 1 99 ? -13.321 -1.822 6.180 1.00 89.38 99 PHE A N 1
ATOM 787 C CA . PHE A 1 99 ? -13.752 -3.146 5.703 1.00 89.38 99 PHE A CA 1
ATOM 788 C C . PHE A 1 99 ? -14.037 -4.183 6.796 1.00 89.38 99 PHE A C 1
ATOM 790 O O . PHE A 1 99 ? -14.641 -5.221 6.505 1.00 89.38 99 PHE A O 1
ATOM 797 N N . ASP A 1 100 ? -13.633 -3.931 8.040 1.00 88.50 100 ASP A N 1
ATOM 798 C CA . ASP A 1 100 ? -13.983 -4.784 9.187 1.00 88.50 100 ASP A CA 1
ATOM 799 C C . ASP A 1 100 ? -14.555 -4.004 10.380 1.00 88.50 100 ASP A C 1
ATOM 801 O O . ASP A 1 100 ? -15.012 -4.605 11.348 1.00 88.50 100 ASP A O 1
ATOM 805 N N . GLY A 1 101 ? -14.559 -2.670 10.311 1.00 86.62 101 GLY A N 1
ATOM 806 C CA . GLY A 1 101 ? -15.095 -1.805 11.353 1.00 86.62 101 GLY A CA 1
ATOM 807 C C . GLY A 1 101 ? -16.624 -1.718 11.379 1.00 86.62 101 GLY A C 1
ATOM 808 O O . GLY A 1 101 ? -17.316 -1.957 10.382 1.00 86.62 101 GLY A O 1
ATOM 809 N N . ASP A 1 102 ? -17.143 -1.330 12.543 1.00 89.31 102 ASP A N 1
ATOM 810 C CA . ASP A 1 102 ? -18.544 -0.966 12.745 1.00 89.31 102 ASP A CA 1
ATOM 811 C C . ASP A 1 102 ? -18.867 0.430 12.163 1.00 89.31 102 ASP A C 1
ATOM 813 O O . ASP A 1 102 ? -18.034 1.090 11.535 1.00 89.31 102 ASP A O 1
ATOM 817 N N . ILE A 1 103 ? -20.103 0.897 12.365 1.00 91.75 103 ILE A N 1
ATOM 818 C CA . ILE A 1 103 ? -20.547 2.219 11.894 1.00 91.75 103 ILE A CA 1
ATOM 819 C C . ILE A 1 103 ? -19.630 3.329 12.432 1.00 91.75 103 ILE A C 1
ATOM 821 O O . ILE A 1 103 ? -19.243 4.218 11.676 1.00 91.75 103 ILE A O 1
ATOM 825 N N . ARG A 1 104 ? -19.224 3.249 13.707 1.00 94.06 104 ARG A N 1
ATOM 826 C CA . ARG A 1 104 ? -18.341 4.238 14.337 1.00 94.06 104 ARG A CA 1
ATOM 827 C C . ARG A 1 104 ? -16.967 4.250 13.672 1.00 94.06 104 ARG A C 1
ATOM 829 O O . ARG A 1 104 ? -16.464 5.324 13.346 1.00 94.06 104 ARG A O 1
ATOM 836 N N . GLN A 1 105 ? -16.360 3.086 13.453 1.00 94.38 105 GLN A N 1
ATOM 837 C CA . GLN A 1 105 ? -15.056 2.986 12.798 1.00 94.38 105 GLN A CA 1
ATOM 838 C C . GLN A 1 105 ? -15.096 3.546 11.374 1.00 94.38 105 GLN A C 1
ATOM 840 O O . GLN A 1 105 ? -14.159 4.240 10.979 1.00 94.38 105 GLN A O 1
ATOM 845 N N . ARG A 1 106 ? -16.193 3.340 10.633 1.00 94.56 106 ARG A N 1
ATOM 846 C CA . ARG A 1 106 ? -16.379 3.954 9.308 1.00 94.56 106 ARG A CA 1
ATOM 847 C C . ARG A 1 106 ? -16.498 5.474 9.386 1.00 94.56 106 ARG A C 1
ATOM 849 O O . ARG A 1 106 ? -15.826 6.156 8.626 1.00 94.56 106 ARG A O 1
ATOM 856 N N . THR A 1 107 ? -17.250 6.021 10.341 1.00 95.19 107 THR A N 1
ATOM 857 C CA . THR A 1 107 ? -17.300 7.479 10.557 1.00 95.19 107 THR A CA 1
ATOM 858 C C . THR A 1 107 ? -15.918 8.059 10.879 1.00 95.19 107 THR A C 1
ATOM 860 O O . THR A 1 107 ? -15.549 9.112 10.366 1.00 95.19 107 THR A O 1
ATOM 863 N N . LEU A 1 108 ? -15.119 7.368 11.698 1.00 95.25 108 LEU A N 1
ATOM 864 C CA . LEU A 1 108 ? -13.750 7.787 12.020 1.00 95.25 108 LEU A CA 1
ATOM 865 C C . LEU A 1 108 ? -12.805 7.688 10.818 1.00 95.25 108 LEU A C 1
ATOM 867 O O . LEU A 1 108 ? -11.915 8.524 10.667 1.00 95.25 108 LEU A O 1
ATOM 871 N N . ALA A 1 109 ? -12.982 6.669 9.978 1.00 95.44 109 ALA A N 1
ATOM 872 C CA . ALA A 1 109 ? -12.259 6.525 8.723 1.00 95.44 109 ALA A CA 1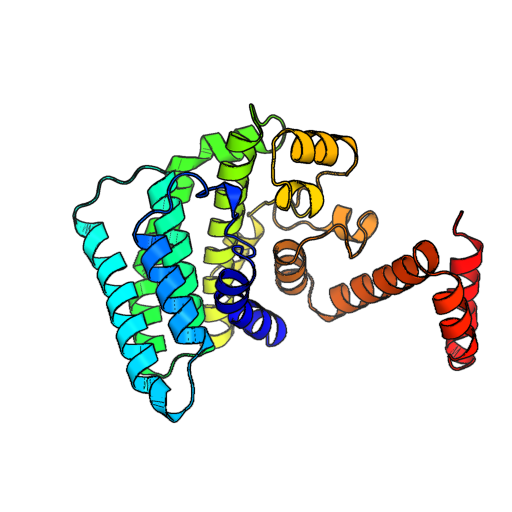
ATOM 873 C C . ALA A 1 109 ? -12.552 7.692 7.771 1.00 95.44 109 ALA A C 1
ATOM 875 O O . ALA A 1 109 ? -11.607 8.333 7.312 1.00 95.44 109 ALA A O 1
ATOM 876 N N . GLU A 1 110 ? -13.833 8.021 7.574 1.00 95.31 110 GLU A N 1
ATOM 877 C CA . GLU A 1 110 ? -14.289 9.167 6.775 1.00 95.31 110 GLU A CA 1
ATOM 878 C C . GLU A 1 110 ? -13.718 10.491 7.300 1.00 95.31 110 GLU A C 1
ATOM 880 O O . GLU A 1 110 ? -13.181 11.289 6.537 1.00 95.31 110 GLU A O 1
ATOM 885 N N . ALA A 1 111 ? -13.745 10.711 8.617 1.00 95.56 1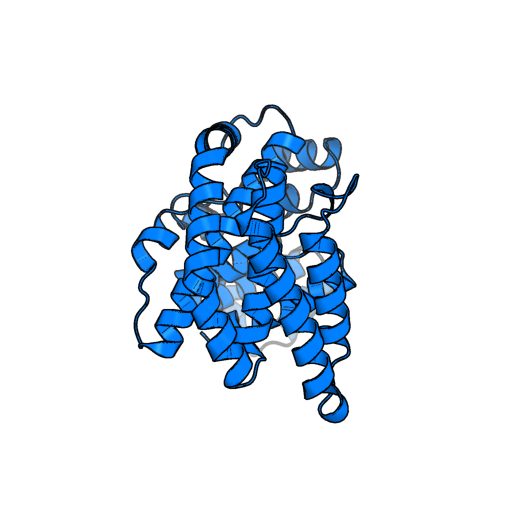11 ALA A N 1
ATOM 886 C CA . ALA A 1 111 ? -13.186 11.922 9.222 1.00 95.56 111 ALA A CA 1
ATOM 887 C C . ALA A 1 111 ? -11.663 12.061 9.018 1.00 95.56 111 ALA A C 1
ATOM 889 O O . ALA A 1 111 ? -11.132 13.172 9.029 1.00 95.56 111 ALA A O 1
ATOM 890 N N . ALA A 1 112 ? -10.953 10.945 8.841 1.00 95.62 112 ALA A N 1
ATOM 891 C CA . ALA A 1 112 ? -9.514 10.912 8.599 1.00 95.62 112 ALA A CA 1
ATOM 892 C C . ALA A 1 112 ? -9.142 10.868 7.102 1.00 95.62 112 ALA A C 1
ATOM 894 O O . ALA A 1 112 ? -7.956 10.947 6.777 1.00 95.62 112 ALA A O 1
ATOM 895 N N . GLU A 1 113 ? -10.115 10.779 6.190 1.00 94.94 113 GLU A N 1
ATOM 896 C CA . GLU A 1 113 ? -9.875 10.775 4.741 1.00 94.94 113 GLU A CA 1
ATOM 897 C C . GLU A 1 113 ? -9.130 12.035 4.259 1.00 94.94 113 GLU A C 1
ATOM 899 O O . GLU A 1 113 ? -8.109 11.871 3.584 1.00 94.94 113 GLU A O 1
ATOM 904 N N . PRO A 1 114 ? -9.516 13.273 4.647 1.00 95.12 114 PRO A N 1
ATOM 905 C CA . PRO A 1 114 ? -8.799 14.473 4.202 1.00 95.12 114 PRO A CA 1
ATOM 906 C C . PRO A 1 114 ? -7.337 14.497 4.665 1.00 95.12 114 PRO A C 1
ATOM 908 O O . PRO A 1 114 ? -6.465 15.026 3.981 1.00 95.12 114 PRO A O 1
ATOM 911 N N . VAL A 1 115 ? -7.054 13.895 5.826 1.00 95.38 115 VAL A N 1
ATOM 912 C CA . VAL A 1 115 ? -5.693 13.782 6.364 1.00 95.38 115 VAL A CA 1
ATOM 913 C C . VAL A 1 115 ? -4.861 12.822 5.515 1.00 95.38 115 VAL A C 1
ATOM 915 O O . VAL A 1 115 ? -3.740 13.159 5.137 1.00 95.38 115 VAL A O 1
ATOM 918 N N . LEU A 1 116 ? -5.411 11.650 5.174 1.00 96.81 116 LEU A N 1
ATOM 919 C CA . LEU A 1 116 ? -4.730 10.687 4.307 1.00 96.81 116 LEU A CA 1
ATOM 920 C C . LEU A 1 116 ? -4.468 11.270 2.913 1.00 96.81 116 LEU A C 1
ATOM 922 O O . LEU A 1 116 ? -3.380 11.083 2.369 1.00 96.81 116 LEU A O 1
ATOM 926 N N . GLU A 1 117 ? -5.436 11.987 2.345 1.00 95.75 117 GLU A N 1
ATOM 927 C CA . GLU A 1 117 ? -5.285 12.658 1.053 1.00 95.75 117 GLU A CA 1
ATOM 928 C C . GLU A 1 117 ? -4.165 13.700 1.092 1.00 95.75 117 GLU A C 1
ATOM 930 O O . GLU A 1 117 ? -3.257 13.654 0.260 1.00 95.75 117 GLU A O 1
ATOM 935 N N . GLN A 1 118 ? -4.160 14.561 2.112 1.00 95.50 118 GLN A N 1
ATOM 936 C CA . GLN A 1 118 ? -3.118 15.567 2.290 1.00 95.50 118 GLN A CA 1
ATOM 937 C C . GLN A 1 118 ? -1.723 14.944 2.438 1.00 95.50 118 GLN A C 1
ATOM 939 O O . GLN A 1 118 ? -0.772 15.440 1.839 1.00 95.50 118 GLN A O 1
ATOM 944 N N . TRP A 1 119 ? -1.573 13.862 3.210 1.00 96.25 119 TRP A N 1
ATOM 945 C CA . TRP A 1 119 ? -0.269 13.201 3.369 1.00 96.25 119 TRP A CA 1
ATOM 946 C C . TRP A 1 119 ? 0.161 12.454 2.115 1.00 96.25 119 TRP A C 1
ATOM 948 O O . TRP A 1 119 ? 1.348 12.396 1.815 1.00 96.25 119 TRP A O 1
ATOM 958 N N . THR A 1 120 ? -0.789 11.892 1.369 1.00 97.38 120 THR A N 1
ATOM 959 C CA . THR A 1 120 ? -0.495 11.245 0.086 1.00 97.38 120 THR A CA 1
ATOM 960 C C . THR A 1 120 ? 0.019 12.274 -0.921 1.00 97.38 120 THR A C 1
ATOM 962 O O . THR A 1 120 ? 0.970 11.989 -1.648 1.00 97.38 120 THR A O 1
ATOM 965 N N . GLN A 1 121 ? -0.568 13.474 -0.938 1.00 95.88 121 GLN A N 1
ATOM 966 C CA . GLN A 1 121 ? -0.100 14.571 -1.782 1.00 95.88 121 GLN A CA 1
ATOM 967 C C . GLN A 1 121 ? 1.275 15.088 -1.335 1.00 95.88 121 GLN A C 1
ATOM 969 O O . GLN A 1 121 ? 2.179 15.172 -2.157 1.00 95.88 121 GLN A O 1
ATOM 974 N N . ASP A 1 122 ? 1.471 15.335 -0.037 1.00 95.19 122 ASP A N 1
ATOM 975 C CA . ASP A 1 122 ? 2.768 15.760 0.513 1.00 95.19 122 ASP A CA 1
ATOM 976 C C . ASP A 1 122 ? 3.877 14.732 0.224 1.00 95.19 122 ASP A C 1
ATOM 978 O O . ASP A 1 122 ? 4.986 15.095 -0.169 1.00 95.19 122 ASP A O 1
ATOM 982 N N . LEU A 1 123 ? 3.567 13.434 0.332 1.00 97.12 123 LEU A N 1
ATOM 983 C CA . LEU A 1 123 ? 4.482 12.363 -0.053 1.00 97.12 123 LEU A CA 1
ATOM 984 C C . LEU A 1 123 ? 4.862 12.463 -1.531 1.00 97.12 123 LEU A C 1
ATOM 986 O O . LEU A 1 123 ? 6.047 12.400 -1.853 1.00 97.12 123 LEU A O 1
ATOM 990 N N . ARG A 1 124 ? 3.872 12.617 -2.418 1.00 95.88 124 ARG A N 1
ATOM 991 C CA . ARG A 1 124 ? 4.081 12.739 -3.865 1.00 95.88 124 ARG A CA 1
ATOM 992 C C . ARG A 1 124 ? 4.984 13.925 -4.196 1.00 95.88 124 ARG A C 1
ATOM 994 O O . ARG A 1 124 ? 5.964 13.747 -4.912 1.00 95.88 124 ARG A O 1
ATOM 1001 N N . ASP A 1 125 ? 4.691 15.091 -3.632 1.00 95.19 125 ASP A N 1
ATOM 1002 C CA . ASP A 1 125 ? 5.417 16.331 -3.916 1.00 95.19 125 ASP A CA 1
ATOM 1003 C C . ASP A 1 125 ? 6.873 16.259 -3.431 1.00 95.19 125 ASP A C 1
ATOM 1005 O O . ASP A 1 125 ? 7.794 16.690 -4.124 1.00 95.19 125 ASP A O 1
ATOM 1009 N N . ARG A 1 126 ? 7.116 15.647 -2.265 1.00 94.88 126 ARG A N 1
ATOM 1010 C CA . ARG A 1 126 ? 8.470 15.506 -1.699 1.00 94.88 126 ARG A CA 1
ATOM 1011 C C . ARG A 1 126 ? 9.337 14.456 -2.380 1.00 94.88 126 ARG A C 1
ATOM 1013 O O . ARG A 1 126 ? 10.540 14.457 -2.145 1.00 94.88 126 ARG A O 1
ATOM 1020 N N . THR A 1 127 ? 8.741 13.542 -3.143 1.00 95.19 127 THR A N 1
ATOM 1021 C CA . THR A 1 127 ? 9.434 12.366 -3.700 1.00 95.19 127 THR A CA 1
ATOM 1022 C C . THR A 1 127 ? 9.366 12.278 -5.222 1.00 95.19 127 THR A C 1
ATOM 1024 O O . THR A 1 127 ? 9.773 11.271 -5.804 1.00 95.19 127 THR A O 1
ATOM 1027 N N . GLU A 1 128 ? 8.868 13.324 -5.890 1.00 92.69 128 GLU A N 1
ATOM 1028 C CA . GLU A 1 128 ? 8.703 13.360 -7.346 1.00 92.69 128 GLU A CA 1
ATOM 1029 C C . GLU A 1 128 ? 10.008 12.996 -8.072 1.00 92.69 128 GLU A C 1
ATOM 1031 O O . GLU A 1 128 ? 10.021 12.145 -8.965 1.00 92.69 128 GLU A O 1
ATOM 1036 N N . LYS A 1 129 ? 11.132 13.583 -7.646 1.00 86.62 129 LYS A N 1
ATOM 1037 C CA . LYS A 1 129 ? 12.442 13.360 -8.272 1.00 86.62 129 LYS A CA 1
ATOM 1038 C C . LYS A 1 129 ? 12.926 11.925 -8.086 1.00 86.62 129 LYS A C 1
ATOM 1040 O O . LYS A 1 129 ? 13.371 11.298 -9.048 1.00 86.62 129 LYS A O 1
ATOM 1045 N N . GLU A 1 130 ? 12.839 11.389 -6.875 1.00 86.06 130 GLU A N 1
ATOM 1046 C CA . GLU A 1 130 ? 13.237 10.022 -6.535 1.00 86.06 130 GLU A CA 1
ATOM 1047 C C . GLU A 1 130 ? 12.401 9.004 -7.315 1.00 86.06 130 GLU A C 1
ATOM 1049 O O . GLU A 1 130 ? 12.937 8.039 -7.862 1.00 86.06 130 GLU A O 1
ATOM 1054 N N . VAL A 1 131 ? 11.093 9.236 -7.426 1.00 87.44 131 VAL A N 1
ATOM 1055 C CA . VAL A 1 131 ? 10.184 8.362 -8.172 1.00 87.44 131 VAL A CA 1
ATOM 1056 C C . VAL A 1 131 ? 10.484 8.390 -9.668 1.00 87.44 131 VAL A C 1
ATOM 1058 O O . VAL A 1 131 ? 10.542 7.325 -10.280 1.00 87.44 131 VAL A O 1
ATOM 1061 N N . VAL A 1 132 ? 10.706 9.564 -10.264 1.00 84.81 132 VAL A N 1
ATOM 1062 C CA . VAL A 1 132 ? 10.978 9.677 -11.706 1.00 84.81 132 VAL A CA 1
ATOM 1063 C C . VAL A 1 132 ? 12.331 9.061 -12.063 1.00 84.81 132 VAL A C 1
ATOM 1065 O O . VAL A 1 132 ? 12.414 8.246 -12.981 1.00 84.81 132 VAL A O 1
ATOM 1068 N N . THR A 1 133 ? 13.388 9.383 -11.315 1.00 80.88 133 THR A N 1
ATOM 1069 C CA . THR A 1 133 ? 14.765 8.953 -11.631 1.00 80.88 133 THR A CA 1
ATOM 1070 C C . THR A 1 133 ? 14.984 7.440 -11.515 1.00 80.88 133 THR A C 1
ATOM 1072 O O . THR A 1 133 ? 15.805 6.871 -12.232 1.00 80.88 133 THR A O 1
ATOM 1075 N N . THR A 1 134 ? 14.227 6.762 -10.652 1.00 82.94 134 THR A N 1
ATOM 1076 C CA . THR A 1 134 ? 14.387 5.326 -10.356 1.00 82.94 134 THR A CA 1
ATOM 1077 C C . THR A 1 134 ? 13.533 4.399 -11.222 1.00 82.94 134 THR A C 1
ATOM 1079 O O . THR A 1 134 ? 13.532 3.191 -10.991 1.00 82.94 134 THR A O 1
ATOM 1082 N N . THR A 1 135 ? 12.789 4.930 -12.198 1.00 74.19 135 THR A N 1
ATOM 1083 C CA . THR A 1 135 ? 12.000 4.107 -13.138 1.00 74.19 135 THR A CA 1
ATOM 1084 C C . THR A 1 135 ? 12.880 3.283 -14.076 1.00 74.19 135 THR A C 1
ATOM 1086 O O . THR A 1 135 ? 12.556 2.134 -14.356 1.00 74.19 135 THR A O 1
ATOM 1089 N N . THR A 1 136 ? 14.006 3.843 -14.522 1.00 69.00 136 THR A N 1
ATOM 1090 C CA . THR A 1 136 ? 14.947 3.180 -15.443 1.00 69.00 136 THR A CA 1
ATOM 1091 C C . THR A 1 136 ? 16.384 3.149 -14.926 1.00 69.00 136 THR A C 1
ATOM 1093 O O . THR A 1 136 ? 17.100 2.196 -15.206 1.00 69.00 136 THR A O 1
ATOM 1096 N N . ASN A 1 137 ? 16.798 4.144 -14.129 1.00 76.06 137 ASN A N 1
ATOM 1097 C CA . ASN A 1 137 ? 18.197 4.359 -13.744 1.00 76.06 137 ASN A CA 1
ATOM 1098 C C . ASN A 1 137 ? 18.349 4.578 -12.232 1.00 76.06 137 ASN A C 1
ATOM 1100 O O . ASN A 1 137 ? 18.904 5.580 -11.777 1.00 76.06 137 ASN A O 1
ATOM 1104 N N . ALA A 1 138 ? 17.839 3.649 -11.424 1.00 84.88 138 ALA A N 1
ATOM 1105 C CA . ALA A 1 138 ? 18.019 3.748 -9.983 1.00 84.88 138 ALA A CA 1
ATOM 1106 C C . ALA A 1 138 ? 19.509 3.662 -9.603 1.00 84.88 138 ALA A C 1
ATOM 1108 O O . ALA A 1 138 ? 20.174 2.667 -9.877 1.00 84.88 138 ALA A O 1
ATOM 1109 N N . ALA A 1 139 ? 20.017 4.685 -8.910 1.00 86.06 139 ALA A N 1
ATOM 1110 C CA . ALA A 1 139 ? 21.425 4.761 -8.504 1.00 86.06 139 ALA A CA 1
ATOM 1111 C C . ALA A 1 139 ? 21.853 3.646 -7.527 1.00 86.06 139 ALA A C 1
ATOM 1113 O O . ALA A 1 139 ? 23.037 3.356 -7.382 1.00 86.06 139 ALA A O 1
ATOM 1114 N N . SER A 1 140 ? 20.899 3.041 -6.816 1.00 93.50 140 SER A N 1
ATOM 1115 C CA . SER A 1 140 ? 21.124 1.890 -5.939 1.00 93.50 140 SER A CA 1
ATOM 1116 C C . SER A 1 140 ? 19.822 1.130 -5.693 1.00 93.50 140 SER A C 1
ATOM 1118 O O . SER A 1 140 ? 18.733 1.694 -5.833 1.00 93.50 140 SER A O 1
ATOM 1120 N N . TRP A 1 141 ? 19.931 -0.115 -5.218 1.00 95.44 141 TRP A N 1
ATOM 1121 C CA . TRP A 1 141 ? 18.773 -0.892 -4.766 1.00 95.44 141 TRP A CA 1
ATOM 1122 C C . TRP A 1 141 ? 17.978 -0.170 -3.666 1.00 95.44 141 TRP A C 1
ATOM 1124 O O . TRP A 1 141 ? 16.754 -0.168 -3.702 1.00 95.44 141 TRP A O 1
ATOM 1134 N N . ARG A 1 142 ? 18.643 0.520 -2.726 1.00 95.50 142 ARG A N 1
ATOM 1135 C CA . ARG A 1 142 ? 17.951 1.279 -1.665 1.00 95.50 142 ARG A CA 1
ATOM 1136 C C . ARG A 1 142 ? 17.137 2.447 -2.219 1.00 95.50 142 ARG A C 1
ATOM 1138 O O . ARG A 1 142 ? 16.027 2.681 -1.748 1.00 95.50 142 ARG A O 1
ATOM 1145 N N . ALA A 1 143 ? 17.674 3.160 -3.211 1.00 95.44 143 ALA A N 1
ATOM 1146 C CA . ALA A 1 143 ? 16.956 4.243 -3.880 1.00 95.44 143 ALA A CA 1
ATOM 1147 C C . ALA A 1 143 ? 15.746 3.707 -4.658 1.00 95.44 143 ALA A C 1
ATOM 1149 O O . ALA A 1 143 ? 14.649 4.247 -4.524 1.00 95.44 143 ALA A O 1
ATOM 1150 N N . TRP A 1 144 ? 15.927 2.608 -5.403 1.00 96.62 144 TRP A N 1
ATOM 1151 C CA . TRP A 1 144 ? 14.828 1.926 -6.088 1.00 96.62 144 TRP A CA 1
ATOM 1152 C C . TRP A 1 144 ? 13.748 1.467 -5.105 1.00 96.62 144 TRP A C 1
ATOM 1154 O O . TRP A 1 144 ? 12.574 1.752 -5.307 1.00 96.62 144 TRP A O 1
ATOM 1164 N N . LEU A 1 145 ? 14.145 0.814 -4.009 1.00 97.00 145 LEU A N 1
ATOM 1165 C CA . LEU A 1 145 ? 13.226 0.266 -3.019 1.00 97.00 145 LEU A CA 1
ATOM 1166 C C . LEU A 1 145 ? 12.393 1.361 -2.345 1.00 97.00 145 LEU A C 1
ATOM 1168 O O . LEU A 1 145 ? 11.185 1.195 -2.165 1.00 97.00 145 LEU A O 1
ATOM 1172 N N . PHE A 1 146 ? 13.026 2.479 -1.982 1.00 97.31 146 PHE A N 1
ATOM 1173 C CA . PHE A 1 146 ? 12.323 3.635 -1.432 1.00 97.31 146 PHE A CA 1
ATOM 1174 C C . PHE A 1 146 ? 11.298 4.182 -2.433 1.00 97.31 146 PHE A C 1
ATOM 1176 O O . PHE A 1 146 ? 10.119 4.292 -2.102 1.00 97.31 146 PHE A O 1
ATOM 1183 N N . ALA A 1 147 ? 11.716 4.447 -3.671 1.00 97.38 147 ALA A N 1
ATOM 1184 C CA . ALA A 1 147 ? 10.839 4.997 -4.698 1.00 97.38 147 ALA A CA 1
ATOM 1185 C C . ALA A 1 147 ? 9.693 4.049 -5.095 1.00 97.38 147 ALA A C 1
ATOM 1187 O O . ALA A 1 147 ? 8.558 4.485 -5.280 1.00 97.38 147 ALA A O 1
ATOM 1188 N N . GLU A 1 148 ? 9.951 2.746 -5.181 1.00 97.62 148 GLU A N 1
ATOM 1189 C CA . GLU A 1 148 ? 8.918 1.749 -5.458 1.00 97.62 148 GLU A CA 1
ATOM 1190 C C . GLU A 1 148 ? 7.925 1.631 -4.293 1.00 97.62 148 GLU A C 1
ATOM 1192 O O . GLU A 1 148 ? 6.716 1.550 -4.514 1.00 97.62 148 GLU A O 1
ATOM 1197 N N . SER A 1 149 ? 8.403 1.726 -3.047 1.00 98.25 149 SER A N 1
ATOM 1198 C CA . SER A 1 149 ? 7.531 1.773 -1.866 1.00 98.25 149 SER A CA 1
ATOM 1199 C C . SER A 1 149 ? 6.634 3.014 -1.869 1.00 98.25 149 SER A C 1
ATOM 1201 O O . SER A 1 149 ? 5.453 2.916 -1.529 1.00 98.25 149 SER A O 1
ATOM 1203 N N . VAL A 1 150 ? 7.154 4.167 -2.306 1.00 98.31 150 VAL A N 1
ATOM 1204 C CA . VAL A 1 150 ? 6.365 5.390 -2.519 1.00 98.31 150 VAL A CA 1
ATOM 1205 C C . VAL A 1 150 ? 5.289 5.167 -3.582 1.00 98.31 150 VAL A C 1
ATOM 1207 O O . VAL A 1 150 ? 4.111 5.400 -3.301 1.00 98.31 150 VAL A O 1
ATOM 1210 N N . ARG A 1 151 ? 5.660 4.669 -4.774 1.00 97.69 151 ARG A N 1
ATOM 1211 C CA . ARG A 1 151 ? 4.716 4.394 -5.875 1.00 97.69 151 ARG A CA 1
ATOM 1212 C C . ARG A 1 151 ? 3.570 3.493 -5.420 1.00 97.69 151 ARG A C 1
ATOM 1214 O O . ARG A 1 151 ? 2.402 3.841 -5.600 1.00 97.69 151 ARG A O 1
ATOM 1221 N N . ARG A 1 152 ? 3.895 2.381 -4.755 1.00 97.94 152 ARG A N 1
ATOM 1222 C CA . ARG A 1 152 ? 2.913 1.414 -4.238 1.00 97.94 152 ARG A CA 1
ATOM 1223 C C . ARG A 1 152 ? 2.024 1.995 -3.147 1.00 97.94 152 ARG A C 1
ATOM 1225 O O . ARG A 1 152 ? 0.826 1.724 -3.137 1.00 97.94 152 ARG A O 1
ATOM 1232 N N . THR A 1 153 ? 2.573 2.823 -2.260 1.00 98.50 153 THR A N 1
ATOM 1233 C CA . THR A 1 153 ? 1.803 3.479 -1.191 1.00 98.50 153 THR A CA 1
ATOM 1234 C C . THR A 1 153 ? 0.816 4.500 -1.763 1.00 98.50 153 THR A C 1
ATOM 1236 O O . THR A 1 153 ? -0.358 4.476 -1.396 1.00 98.50 153 THR A O 1
ATOM 1239 N N . ILE A 1 154 ? 1.243 5.352 -2.702 1.00 98.12 154 ILE A N 1
ATOM 1240 C CA . ILE A 1 154 ? 0.356 6.322 -3.371 1.00 98.12 154 ILE A CA 1
ATOM 1241 C C . ILE A 1 154 ? -0.740 5.588 -4.154 1.00 98.12 154 ILE A C 1
ATOM 1243 O O . ILE A 1 154 ? -1.919 5.925 -4.033 1.00 98.12 154 ILE A O 1
ATOM 1247 N N . ALA A 1 155 ? -0.373 4.539 -4.896 1.00 97.19 155 ALA A N 1
ATOM 1248 C CA . ALA A 1 155 ? -1.331 3.711 -5.618 1.00 97.19 155 ALA A CA 1
ATOM 1249 C C . ALA A 1 155 ? -2.328 3.011 -4.703 1.00 97.19 155 ALA A C 1
ATOM 1251 O O . ALA A 1 155 ? -3.524 3.024 -4.997 1.00 97.19 155 ALA A O 1
ATOM 1252 N N . MET A 1 156 ? -1.887 2.489 -3.561 1.00 97.31 156 MET A N 1
ATOM 1253 C CA . MET A 1 156 ? -2.793 1.930 -2.565 1.00 97.31 156 MET A CA 1
ATOM 1254 C C . MET A 1 156 ? -3.740 2.993 -1.995 1.00 97.31 156 MET A C 1
ATOM 1256 O O . MET A 1 156 ? -4.933 2.734 -1.879 1.00 97.31 156 MET A O 1
ATOM 1260 N N . SER A 1 157 ? -3.243 4.199 -1.703 1.00 97.75 157 SER A N 1
ATOM 1261 C CA . SER A 1 157 ? -4.051 5.300 -1.165 1.00 97.75 157 SER A CA 1
ATOM 1262 C C . SER A 1 157 ? -5.176 5.721 -2.107 1.00 97.75 157 SER A C 1
ATOM 1264 O O . SER A 1 157 ? -6.351 5.713 -1.727 1.00 97.75 157 SER A O 1
ATOM 1266 N N . TYR A 1 158 ? -4.854 5.994 -3.373 1.00 96.25 158 TYR A N 1
ATOM 1267 C CA . TYR A 1 158 ? -5.881 6.376 -4.340 1.00 96.25 158 TYR A CA 1
ATOM 1268 C C . TYR A 1 158 ? -6.820 5.210 -4.679 1.00 96.25 158 TYR A C 1
ATOM 1270 O O . TYR A 1 158 ? -8.019 5.432 -4.847 1.00 96.25 158 TYR A O 1
ATOM 1278 N N . THR A 1 159 ? -6.318 3.971 -4.729 1.00 94.12 159 THR A N 1
ATOM 1279 C CA . THR A 1 159 ? -7.153 2.780 -4.973 1.00 94.12 159 THR A CA 1
ATOM 1280 C C . THR A 1 159 ? -8.128 2.539 -3.824 1.00 94.12 159 THR A C 1
ATOM 1282 O O . THR A 1 159 ? -9.298 2.246 -4.067 1.00 94.12 159 THR A O 1
ATOM 1285 N N . LEU A 1 160 ? -7.687 2.712 -2.575 1.00 94.56 160 LEU A N 1
ATOM 1286 C CA . LEU A 1 160 ? -8.536 2.593 -1.393 1.00 94.56 160 LEU A CA 1
ATOM 1287 C C . LEU A 1 160 ? -9.670 3.627 -1.416 1.00 94.56 160 LEU A C 1
ATOM 1289 O O . LEU A 1 160 ? -10.833 3.250 -1.272 1.00 94.56 160 LEU A O 1
ATOM 1293 N N . LYS A 1 161 ? -9.351 4.903 -1.678 1.00 94.38 161 LYS A N 1
ATOM 1294 C CA . LYS A 1 161 ? -10.348 5.980 -1.818 1.00 94.38 161 LYS A CA 1
ATOM 1295 C C . LYS A 1 161 ? -11.300 5.732 -2.993 1.00 94.38 161 LYS A C 1
ATOM 1297 O O . LYS A 1 161 ? -12.518 5.855 -2.850 1.00 94.38 161 LYS A O 1
ATOM 1302 N N . GLY A 1 162 ? -10.768 5.331 -4.148 1.00 92.00 162 GLY A N 1
ATOM 1303 C CA . GLY A 1 162 ? -11.558 5.001 -5.334 1.00 92.00 162 GLY A CA 1
ATOM 1304 C C . GLY A 1 162 ? -12.537 3.852 -5.087 1.00 92.00 162 GLY A C 1
ATOM 1305 O O . GLY A 1 162 ? -13.711 3.954 -5.432 1.00 92.00 162 GLY A O 1
ATOM 1306 N N . MET A 1 163 ? -12.091 2.788 -4.416 1.00 89.31 163 MET A N 1
ATOM 1307 C CA . MET A 1 163 ? -12.970 1.685 -4.028 1.00 89.31 163 MET A CA 1
ATOM 1308 C C . MET A 1 163 ? -14.026 2.098 -3.023 1.00 89.31 163 MET A C 1
ATOM 1310 O O . MET A 1 163 ? -15.191 1.746 -3.181 1.00 89.31 163 MET A O 1
ATOM 1314 N N . TYR A 1 164 ? -13.627 2.819 -1.983 1.00 89.25 164 TYR A N 1
ATOM 1315 C CA . TYR A 1 164 ? -14.555 3.218 -0.943 1.00 89.25 164 TYR A CA 1
ATOM 1316 C C . TYR A 1 164 ? -15.666 4.123 -1.499 1.00 89.25 164 TYR A C 1
ATOM 1318 O O . TYR A 1 164 ? -16.842 3.874 -1.240 1.00 89.25 164 TYR A O 1
ATOM 1326 N N . THR A 1 165 ? -15.320 5.102 -2.341 1.00 90.12 165 THR A N 1
ATOM 1327 C CA . THR A 1 165 ? -16.306 5.970 -3.011 1.00 90.12 165 THR A CA 1
ATOM 1328 C C . THR A 1 165 ? -17.187 5.208 -3.994 1.00 90.12 165 THR A C 1
ATOM 1330 O O . THR A 1 165 ? -18.392 5.442 -4.020 1.00 90.12 165 THR A O 1
ATOM 1333 N N . LEU A 1 166 ? -16.636 4.232 -4.722 1.00 89.19 166 LEU A N 1
ATOM 1334 C CA . LEU A 1 166 ? -17.421 3.353 -5.588 1.00 89.19 166 LEU A CA 1
ATOM 1335 C C . LEU A 1 166 ? -18.447 2.532 -4.794 1.00 89.19 166 LEU A C 1
ATOM 1337 O O . LEU A 1 166 ? -19.601 2.447 -5.203 1.00 89.19 166 LEU A O 1
ATOM 1341 N N . VAL A 1 167 ? -18.056 1.968 -3.647 1.00 86.75 167 VAL A N 1
ATOM 1342 C CA . VAL A 1 167 ? -18.960 1.208 -2.766 1.00 86.75 167 VAL A CA 1
ATOM 1343 C C . VAL A 1 167 ? -20.008 2.115 -2.117 1.00 86.75 167 VAL A C 1
ATOM 1345 O O . VAL A 1 167 ? -21.171 1.732 -2.029 1.00 86.75 167 VAL A O 1
ATOM 1348 N N . LYS A 1 168 ? -19.612 3.308 -1.659 1.00 86.56 168 LYS A N 1
ATOM 1349 C CA . LYS A 1 168 ? -20.491 4.241 -0.939 1.00 86.56 168 LYS A CA 1
ATOM 1350 C C . LYS A 1 168 ? -21.477 4.961 -1.862 1.00 86.56 168 LYS A C 1
ATOM 1352 O O . LYS A 1 168 ? -22.652 5.066 -1.528 1.00 86.56 168 LYS A O 1
ATOM 1357 N N . ASN A 1 169 ? -20.995 5.463 -2.998 1.00 90.19 169 ASN A N 1
ATOM 1358 C CA . ASN A 1 169 ? -21.728 6.386 -3.868 1.00 90.19 169 ASN A CA 1
ATOM 1359 C C . ASN A 1 169 ? -22.172 5.745 -5.194 1.00 90.19 169 ASN A C 1
ATOM 1361 O O . ASN A 1 169 ? -22.923 6.362 -5.944 1.00 90.19 169 ASN A O 1
ATOM 1365 N N . GLY A 1 170 ? -21.683 4.545 -5.524 1.00 88.19 170 GLY A N 1
ATOM 1366 C CA . GLY A 1 170 ? -21.936 3.885 -6.810 1.00 88.19 170 GLY A CA 1
ATOM 1367 C C . GLY A 1 170 ? -21.025 4.341 -7.956 1.00 88.19 170 GLY A C 1
ATOM 1368 O O . GLY A 1 170 ? -21.142 3.819 -9.062 1.00 88.19 170 GLY A O 1
ATOM 1369 N N . TYR A 1 171 ? -20.095 5.274 -7.719 1.00 87.19 171 TYR A N 1
ATOM 1370 C CA . TYR A 1 171 ? -19.116 5.737 -8.710 1.00 87.19 171 TYR A CA 1
ATOM 1371 C C . TYR A 1 171 ? -17.758 6.068 -8.070 1.00 87.19 171 TYR A C 1
ATOM 1373 O O . TYR A 1 171 ? -17.679 6.493 -6.919 1.00 87.19 171 TYR A O 1
ATOM 1381 N N . CYS A 1 172 ? -16.676 5.875 -8.829 1.00 88.12 172 CYS A N 1
ATOM 1382 C CA . CYS A 1 172 ? -15.308 6.156 -8.388 1.00 88.12 172 CYS A CA 1
ATOM 1383 C C . CYS A 1 172 ? -14.941 7.623 -8.655 1.00 88.12 172 CYS A C 1
ATOM 1385 O O . CYS A 1 172 ? -15.056 8.092 -9.787 1.00 88.12 172 CYS A O 1
ATOM 1387 N N . THR A 1 173 ? -14.438 8.335 -7.645 1.00 88.31 173 THR A N 1
ATOM 1388 C CA . THR A 1 173 ? -13.953 9.725 -7.794 1.00 88.31 173 THR A CA 1
ATOM 1389 C C . THR A 1 173 ? -12.478 9.820 -8.182 1.00 88.31 173 THR A C 1
ATOM 1391 O O . THR A 1 173 ? -12.004 10.888 -8.557 1.00 88.31 173 THR A O 1
ATOM 1394 N N . MET A 1 174 ? -11.750 8.703 -8.122 1.00 89.88 174 MET A N 1
ATOM 1395 C CA . MET A 1 174 ? -10.296 8.657 -8.292 1.00 89.88 174 MET A CA 1
ATOM 1396 C C . MET A 1 174 ? -9.854 8.052 -9.629 1.00 89.88 174 MET A C 1
ATOM 1398 O O . MET A 1 174 ? -8.661 7.853 -9.826 1.00 89.88 174 MET A O 1
ATOM 1402 N N . GLY A 1 175 ? -10.779 7.763 -10.553 1.00 86.88 175 GLY A N 1
ATOM 1403 C CA . GLY A 1 175 ? -10.491 7.008 -11.780 1.00 86.88 175 GLY A CA 1
ATOM 1404 C C . GLY A 1 175 ? -9.294 7.551 -12.566 1.00 86.88 175 GLY A C 1
ATOM 1405 O O . GLY A 1 175 ? -8.319 6.836 -12.767 1.00 86.88 175 GLY A O 1
ATOM 1406 N N . ALA A 1 176 ? -9.318 8.835 -12.935 1.00 89.75 176 ALA A N 1
ATOM 1407 C CA . ALA A 1 176 ? -8.215 9.458 -13.672 1.00 89.75 176 ALA A CA 1
ATOM 1408 C C . ALA A 1 176 ? -6.898 9.470 -12.874 1.00 89.75 176 ALA A C 1
ATOM 1410 O O . ALA A 1 176 ? -5.839 9.158 -13.417 1.00 89.75 176 ALA A O 1
ATOM 1411 N N . ALA A 1 177 ? -6.969 9.789 -11.578 1.00 92.06 177 ALA A N 1
ATOM 1412 C CA . ALA A 1 177 ? -5.796 9.857 -10.714 1.00 92.06 177 ALA A CA 1
ATOM 1413 C C . ALA A 1 177 ? -5.118 8.490 -10.585 1.00 92.06 177 ALA A C 1
ATOM 1415 O O . ALA A 1 177 ? -3.909 8.404 -10.775 1.00 92.06 177 ALA A O 1
ATOM 1416 N N . VAL A 1 178 ? -5.880 7.423 -10.329 1.00 89.19 178 VAL A N 1
ATOM 1417 C CA . VAL A 1 178 ? -5.337 6.067 -10.188 1.00 89.19 178 VAL A CA 1
ATOM 1418 C C . VAL A 1 178 ? -4.821 5.550 -11.542 1.00 89.19 178 VAL A C 1
ATOM 1420 O O . VAL A 1 178 ? -3.749 4.955 -11.584 1.00 89.19 178 VAL A O 1
ATOM 1423 N N . THR A 1 179 ? -5.496 5.849 -12.662 1.00 92.00 179 THR A N 1
ATOM 1424 C CA . THR A 1 179 ? -5.034 5.440 -14.006 1.00 92.00 179 THR A CA 1
ATOM 1425 C C . THR A 1 179 ? -3.724 6.119 -14.401 1.00 92.00 179 THR A C 1
ATOM 1427 O O . THR A 1 179 ? -2.960 5.561 -15.170 1.00 92.00 179 THR A O 1
ATOM 1430 N N . SER A 1 180 ? -3.405 7.293 -13.854 1.00 93.12 180 SER A N 1
ATOM 1431 C CA . SER A 1 180 ? -2.111 7.949 -14.105 1.00 93.12 180 SER A CA 1
ATOM 1432 C C . SER A 1 180 ? -0.934 7.347 -13.323 1.00 93.12 180 SER A C 1
ATOM 1434 O O . SER A 1 180 ? 0.208 7.777 -13.484 1.00 93.12 180 SER A O 1
ATOM 1436 N N . LEU A 1 181 ? -1.188 6.386 -12.431 1.00 93.38 181 LEU A N 1
ATOM 1437 C CA . LEU A 1 181 ? -0.154 5.824 -11.571 1.00 93.38 181 LEU A CA 1
ATOM 1438 C C . LEU A 1 181 ? 0.638 4.730 -12.273 1.00 93.38 181 LEU A C 1
ATOM 1440 O O . LEU A 1 181 ? 0.159 4.057 -13.182 1.00 93.38 181 LEU A O 1
ATOM 1444 N N . SER A 1 182 ? 1.872 4.552 -11.815 1.00 95.12 182 SER A N 1
ATOM 1445 C CA . SER A 1 182 ? 2.781 3.541 -12.341 1.00 95.12 182 SER A CA 1
ATOM 1446 C C . SER A 1 182 ? 3.513 2.836 -11.210 1.00 95.12 182 SER A C 1
ATOM 1448 O O . SER A 1 182 ? 3.771 3.449 -10.173 1.00 95.12 182 SER A O 1
ATOM 1450 N N . PHE A 1 183 ? 3.847 1.563 -11.403 1.00 96.44 183 PHE A N 1
ATOM 1451 C CA . PHE A 1 183 ? 4.620 0.758 -10.455 1.00 96.44 183 PHE A 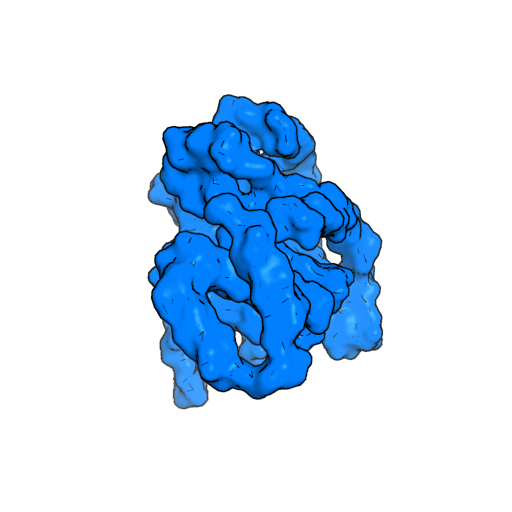CA 1
ATOM 1452 C C . PHE A 1 183 ? 5.280 -0.433 -11.165 1.00 96.44 183 PHE A C 1
ATOM 1454 O O . PHE A 1 183 ? 4.986 -0.726 -12.325 1.00 96.44 183 PHE A O 1
ATOM 1461 N N . THR A 1 184 ? 6.174 -1.122 -10.463 1.00 95.94 184 THR A N 1
ATOM 1462 C CA . THR A 1 184 ? 6.866 -2.317 -10.960 1.00 95.94 184 THR A CA 1
ATOM 1463 C C . THR A 1 184 ? 6.129 -3.560 -10.468 1.00 95.94 184 THR A C 1
ATOM 1465 O O . THR A 1 184 ? 6.092 -3.789 -9.262 1.00 95.94 184 THR A O 1
ATOM 1468 N N . ALA A 1 185 ? 5.546 -4.370 -11.354 1.00 96.38 185 ALA A N 1
ATOM 1469 C CA . ALA A 1 185 ? 4.769 -5.553 -10.958 1.00 96.38 185 ALA A CA 1
ATOM 1470 C C . ALA A 1 185 ? 5.622 -6.815 -10.726 1.00 96.38 185 ALA A C 1
ATOM 1472 O O . ALA A 1 185 ? 5.146 -7.773 -10.114 1.00 96.38 185 ALA A O 1
ATOM 1473 N N . GLN A 1 186 ? 6.876 -6.811 -11.193 1.00 96.31 186 GLN A N 1
ATOM 1474 C CA . GLN A 1 186 ? 7.783 -7.954 -11.111 1.00 96.31 186 GLN A CA 1
ATOM 1475 C C . GLN A 1 186 ? 8.098 -8.344 -9.658 1.00 96.31 186 GLN A C 1
ATOM 1477 O O . GLN A 1 186 ? 8.761 -7.614 -8.911 1.00 96.31 186 GLN A O 1
ATOM 1482 N N . ARG A 1 187 ? 7.664 -9.549 -9.285 1.00 96.94 187 ARG A N 1
ATOM 1483 C CA . ARG A 1 187 ? 7.790 -10.144 -7.957 1.00 96.94 187 ARG A CA 1
ATOM 1484 C C . ARG A 1 187 ? 9.236 -10.279 -7.523 1.00 96.94 187 ARG A C 1
ATOM 1486 O O . ARG A 1 187 ? 9.532 -9.945 -6.382 1.00 96.94 187 ARG A O 1
ATOM 1493 N N . ALA A 1 188 ? 10.128 -10.749 -8.394 1.00 97.00 188 ALA A N 1
ATOM 1494 C CA . ALA A 1 188 ? 11.530 -10.962 -8.029 1.00 97.00 188 ALA A CA 1
ATOM 1495 C C . ALA A 1 188 ? 12.228 -9.648 -7.635 1.00 97.00 188 ALA A C 1
ATOM 1497 O O . ALA A 1 188 ? 13.001 -9.616 -6.679 1.00 97.00 188 ALA A O 1
ATOM 1498 N N . LEU A 1 189 ? 11.900 -8.547 -8.322 1.00 96.25 189 LEU A N 1
ATOM 1499 C CA . LEU A 1 189 ? 12.438 -7.219 -8.020 1.00 96.25 189 LEU A CA 1
ATOM 1500 C C . LEU A 1 189 ? 11.916 -6.704 -6.675 1.00 96.25 189 LEU A C 1
ATOM 1502 O O . LEU A 1 189 ? 12.701 -6.216 -5.863 1.00 96.25 189 LEU A O 1
ATOM 1506 N N . TRP A 1 190 ? 10.605 -6.815 -6.433 1.00 97.06 190 TRP A N 1
ATOM 1507 C CA . TRP A 1 190 ? 10.003 -6.361 -5.177 1.00 97.06 190 TRP A CA 1
ATOM 1508 C C . TRP A 1 190 ? 10.360 -7.248 -3.987 1.00 97.06 190 TRP A C 1
ATOM 1510 O O . TRP A 1 190 ? 10.463 -6.734 -2.889 1.00 97.06 190 TRP A O 1
ATOM 1520 N N . ALA A 1 191 ? 10.542 -8.555 -4.171 1.00 96.56 191 ALA A N 1
ATOM 1521 C CA . ALA A 1 191 ? 10.826 -9.487 -3.080 1.00 96.56 191 ALA A CA 1
ATOM 1522 C C . ALA A 1 191 ? 12.309 -9.547 -2.682 1.00 96.56 191 ALA A C 1
ATOM 1524 O O . ALA A 1 191 ? 12.628 -10.164 -1.664 1.00 96.56 191 ALA A O 1
ATOM 1525 N N . ALA A 1 192 ? 13.203 -8.945 -3.473 1.00 97.12 192 ALA A N 1
ATOM 1526 C CA . ALA A 1 192 ? 14.636 -8.966 -3.218 1.00 97.12 192 ALA A CA 1
ATOM 1527 C C . ALA A 1 192 ? 14.966 -8.437 -1.812 1.00 97.12 192 ALA A C 1
ATOM 1529 O O . ALA A 1 192 ? 14.542 -7.351 -1.412 1.00 97.12 192 ALA A O 1
ATOM 1530 N N . SER A 1 193 ? 15.764 -9.198 -1.067 1.00 96.38 193 SER A N 1
ATOM 1531 C CA . SER A 1 193 ? 16.150 -8.892 0.313 1.00 96.38 193 SER A CA 1
ATOM 1532 C C . SER A 1 193 ? 17.536 -8.253 0.431 1.00 96.38 193 SER A C 1
ATOM 1534 O O . SER A 1 193 ? 17.928 -7.805 1.509 1.00 96.38 193 SER A O 1
ATOM 1536 N N . SER A 1 194 ? 18.273 -8.185 -0.678 1.00 96.69 194 SER A N 1
ATOM 1537 C CA . SER A 1 194 ? 19.612 -7.609 -0.756 1.00 96.69 194 SER A CA 1
ATOM 1538 C C . SER A 1 194 ? 19.882 -6.974 -2.122 1.00 96.69 194 SER A C 1
ATOM 1540 O O . SER A 1 194 ? 19.207 -7.253 -3.114 1.00 96.69 194 SER A O 1
ATOM 1542 N N . MET A 1 195 ? 20.936 -6.157 -2.199 1.00 96.19 195 MET A N 1
ATOM 1543 C CA . MET A 1 195 ? 21.402 -5.581 -3.465 1.00 96.19 195 MET A CA 1
ATOM 1544 C C . MET A 1 195 ? 21.831 -6.659 -4.465 1.00 96.19 195 MET A C 1
ATOM 1546 O O . MET A 1 195 ? 21.644 -6.484 -5.667 1.00 96.19 195 MET A O 1
ATOM 1550 N N . PHE A 1 196 ? 22.391 -7.767 -3.974 1.00 96.75 196 PHE A N 1
ATOM 1551 C CA . PHE A 1 196 ? 22.798 -8.896 -4.803 1.00 96.75 196 PHE A CA 1
ATOM 1552 C C . PHE A 1 196 ? 21.583 -9.560 -5.464 1.00 96.75 196 PHE A C 1
ATOM 1554 O O . PHE A 1 196 ? 21.541 -9.672 -6.688 1.00 96.75 196 PHE A O 1
ATOM 1561 N N . GLU A 1 197 ? 20.567 -9.909 -4.669 1.00 97.62 197 GLU A N 1
ATOM 1562 C CA . GLU A 1 197 ? 19.319 -10.501 -5.171 1.00 97.62 197 GLU A CA 1
ATOM 1563 C C . GLU A 1 197 ? 18.593 -9.570 -6.139 1.00 97.62 197 GLU A C 1
ATOM 1565 O O . GLU A 1 197 ? 18.144 -10.011 -7.191 1.00 97.62 197 GLU A O 1
ATOM 1570 N N . TRP A 1 198 ? 18.530 -8.273 -5.829 1.00 96.81 198 TRP A N 1
ATOM 1571 C CA . TRP A 1 198 ? 17.890 -7.299 -6.710 1.00 96.81 198 TRP A CA 1
ATOM 1572 C C . TRP A 1 198 ? 18.628 -7.163 -8.044 1.00 96.81 198 TRP A C 1
ATOM 1574 O O . TRP A 1 198 ? 17.998 -7.142 -9.095 1.00 96.81 198 TRP A O 1
ATOM 1584 N N . SER A 1 199 ? 19.964 -7.134 -8.024 1.00 95.44 199 SER A N 1
ATOM 1585 C CA . SER A 1 199 ? 20.768 -7.042 -9.251 1.00 95.44 199 SER A CA 1
ATOM 1586 C C . SER A 1 199 ? 20.622 -8.290 -10.124 1.00 95.44 199 SER A C 1
ATOM 1588 O O . SER A 1 199 ? 20.577 -8.186 -11.348 1.00 95.44 199 SER A O 1
ATOM 1590 N N . ALA A 1 200 ? 20.523 -9.471 -9.505 1.00 96.38 200 ALA A N 1
ATOM 1591 C CA . ALA A 1 200 ? 20.193 -10.699 -10.216 1.00 96.38 200 ALA A CA 1
ATOM 1592 C C . ALA A 1 200 ? 18.777 -10.633 -10.804 1.00 96.38 200 ALA A C 1
ATOM 1594 O O . ALA A 1 200 ? 18.602 -10.876 -11.993 1.00 96.38 200 ALA A O 1
ATOM 1595 N N . ALA A 1 201 ? 17.791 -10.194 -10.018 1.00 96.00 201 ALA A N 1
ATOM 1596 C CA . ALA A 1 201 ? 16.412 -10.072 -10.470 1.00 96.00 201 ALA A CA 1
ATOM 1597 C C . ALA A 1 201 ? 16.269 -9.118 -11.670 1.00 96.00 201 ALA A C 1
ATOM 1599 O O . ALA A 1 201 ? 15.572 -9.462 -12.619 1.00 96.00 201 ALA A O 1
ATOM 1600 N N . VAL A 1 202 ? 16.961 -7.971 -11.658 1.00 93.69 202 VAL A N 1
ATOM 1601 C CA . VAL A 1 202 ? 16.990 -6.995 -12.767 1.00 93.69 202 VAL A CA 1
ATOM 1602 C C . VAL A 1 202 ? 17.593 -7.582 -14.045 1.00 93.69 202 VAL A C 1
ATOM 1604 O O . VAL A 1 202 ? 17.145 -7.246 -15.136 1.00 93.69 202 VAL A O 1
ATOM 1607 N N . ARG A 1 203 ? 18.611 -8.440 -13.928 1.00 94.19 203 ARG A N 1
ATOM 1608 C CA . ARG A 1 203 ? 19.247 -9.090 -15.082 1.00 94.19 203 ARG A CA 1
ATOM 1609 C C . ARG A 1 203 ? 18.388 -10.222 -15.643 1.00 94.19 203 ARG A C 1
ATOM 1611 O O . ARG A 1 203 ? 18.308 -10.378 -16.856 1.00 94.19 203 ARG A O 1
ATOM 1618 N N . ASP A 1 204 ? 17.792 -11.011 -14.756 1.00 95.19 204 ASP A N 1
ATOM 1619 C CA . ASP A 1 204 ? 17.198 -12.301 -15.108 1.00 95.19 204 ASP A CA 1
ATOM 1620 C C . ASP A 1 204 ? 15.696 -12.202 -15.419 1.00 95.19 204 ASP A C 1
ATOM 1622 O O . ASP A 1 204 ? 15.117 -13.156 -15.930 1.00 95.19 204 ASP A O 1
ATOM 1626 N N . ASN A 1 205 ? 15.052 -11.067 -15.121 1.00 93.88 205 ASN A N 1
ATOM 1627 C CA . ASN A 1 205 ? 13.611 -10.901 -15.283 1.00 93.88 205 ASN A CA 1
ATOM 1628 C C . ASN A 1 205 ? 13.264 -9.585 -15.989 1.00 93.88 205 ASN A C 1
ATOM 1630 O O . ASN A 1 205 ? 13.898 -8.557 -15.733 1.00 93.88 205 ASN A O 1
ATOM 1634 N N . PRO A 1 206 ? 12.199 -9.561 -16.810 1.00 91.75 206 PRO A N 1
ATOM 1635 C CA . PRO A 1 206 ? 11.643 -8.307 -17.293 1.00 91.75 206 PRO A CA 1
ATOM 1636 C C . PRO A 1 206 ? 11.120 -7.476 -16.108 1.00 91.75 206 PRO A C 1
ATOM 1638 O O . PRO A 1 206 ? 10.565 -8.031 -15.152 1.00 91.75 206 PRO A O 1
ATOM 1641 N N . PRO A 1 207 ? 11.234 -6.136 -16.163 1.00 88.62 207 PRO A N 1
ATOM 1642 C CA . PRO A 1 207 ? 10.837 -5.279 -15.051 1.00 88.62 207 PRO A CA 1
ATOM 1643 C C . PRO A 1 207 ? 9.324 -5.287 -14.810 1.00 88.62 207 PRO A C 1
ATOM 1645 O O . PRO A 1 207 ? 8.888 -4.977 -13.708 1.00 88.62 207 PRO A O 1
ATOM 1648 N N . PHE A 1 208 ? 8.512 -5.607 -15.826 1.00 94.06 208 PHE A N 1
ATOM 1649 C CA . PHE A 1 208 ? 7.052 -5.466 -15.770 1.00 94.06 208 PHE A CA 1
ATOM 1650 C C . PHE A 1 208 ? 6.626 -4.103 -15.204 1.00 94.06 208 PHE A C 1
ATOM 1652 O O . PHE A 1 208 ? 5.823 -3.986 -14.275 1.00 94.06 208 PHE A O 1
ATOM 1659 N N . TRP A 1 209 ? 7.224 -3.055 -15.776 1.00 94.56 209 TRP A N 1
ATOM 1660 C CA . TRP A 1 209 ? 6.878 -1.671 -15.489 1.00 94.56 209 TRP A CA 1
ATOM 1661 C C . TRP A 1 209 ? 5.478 -1.364 -16.030 1.00 94.56 209 TRP A C 1
ATOM 1663 O O . TRP A 1 209 ? 5.268 -1.290 -17.241 1.00 94.56 209 TRP A O 1
ATOM 1673 N N . CYS A 1 210 ? 4.522 -1.192 -15.121 1.00 95.00 210 CYS A N 1
ATOM 1674 C CA . CYS A 1 210 ? 3.127 -0.920 -15.439 1.00 95.00 210 CYS A CA 1
ATOM 1675 C C . CYS A 1 210 ? 2.913 0.593 -15.479 1.00 95.00 210 CYS A C 1
ATOM 1677 O O . CYS A 1 210 ? 2.545 1.197 -14.471 1.00 95.00 210 CYS A O 1
ATOM 1679 N N . GLN A 1 211 ? 3.197 1.223 -16.620 1.00 94.38 211 GLN A N 1
ATOM 1680 C CA . GLN A 1 211 ? 3.018 2.665 -16.783 1.00 94.38 211 GLN A CA 1
ATOM 1681 C C . GLN A 1 211 ? 1.539 3.021 -16.957 1.00 94.38 211 GLN A C 1
ATOM 1683 O O . GLN A 1 211 ? 0.868 2.419 -17.788 1.00 94.38 211 GLN A O 1
ATOM 1688 N N . ASN A 1 212 ? 1.043 4.026 -16.230 1.00 94.38 212 ASN A N 1
ATOM 1689 C CA . ASN A 1 212 ? -0.349 4.494 -16.309 1.00 94.38 212 ASN A CA 1
ATOM 1690 C C . ASN A 1 212 ? -1.379 3.353 -16.180 1.00 94.38 212 ASN A C 1
ATOM 1692 O O . ASN A 1 212 ? -2.349 3.279 -16.935 1.00 94.38 212 ASN A O 1
ATOM 1696 N N . MET A 1 213 ? -1.124 2.410 -15.266 1.00 94.06 213 MET A N 1
ATOM 1697 C CA . MET A 1 213 ? -1.936 1.198 -15.085 1.00 94.06 213 MET A CA 1
ATOM 1698 C C . MET A 1 213 ? -2.172 0.402 -16.390 1.00 94.06 213 MET A C 1
ATOM 1700 O O . MET A 1 213 ? -3.176 -0.302 -16.538 1.00 94.06 213 MET A O 1
ATOM 1704 N N . HIS A 1 214 ? -1.252 0.488 -17.354 1.00 94.12 214 HIS A N 1
ATOM 1705 C CA . HIS A 1 214 ? -1.216 -0.406 -18.504 1.00 94.12 214 HIS A CA 1
ATOM 1706 C C . HIS A 1 214 ? -0.500 -1.702 -18.119 1.00 94.12 214 HIS A C 1
ATOM 1708 O O . HIS A 1 214 ? 0.630 -1.689 -17.636 1.00 94.12 214 HIS A O 1
ATOM 1714 N N . PHE A 1 215 ? -1.185 -2.823 -18.346 1.00 94.94 215 PHE A N 1
ATOM 1715 C CA . PHE A 1 215 ? -0.750 -4.166 -17.948 1.00 94.94 215 PHE A CA 1
ATOM 1716 C C . PHE A 1 215 ? -0.494 -5.076 -19.153 1.00 94.94 215 PHE A C 1
ATOM 1718 O O . PHE A 1 215 ? -0.409 -6.287 -18.991 1.00 94.94 215 PHE A O 1
ATOM 1725 N N . ASP A 1 216 ? -0.441 -4.529 -20.369 1.00 92.12 216 ASP A N 1
ATOM 1726 C CA . ASP A 1 216 ? -0.459 -5.339 -21.590 1.00 92.12 216 ASP A CA 1
ATOM 1727 C C . ASP A 1 216 ? 0.782 -6.233 -21.702 1.00 92.12 216 ASP A C 1
ATOM 1729 O O . ASP A 1 216 ? 0.627 -7.422 -21.952 1.00 92.12 216 ASP A O 1
ATOM 1733 N N . SER A 1 217 ? 1.972 -5.719 -21.371 1.00 91.06 217 SER A N 1
ATOM 1734 C CA . SER A 1 217 ? 3.207 -6.522 -21.311 1.00 91.06 217 SER A CA 1
ATOM 1735 C C . SER A 1 217 ? 3.140 -7.636 -20.266 1.00 91.06 217 SER A C 1
ATOM 1737 O O . SER A 1 217 ? 3.599 -8.745 -20.502 1.00 91.06 217 SER A O 1
ATOM 1739 N N . VAL A 1 218 ? 2.517 -7.378 -19.114 1.00 94.44 218 VAL A N 1
ATOM 1740 C CA . VAL A 1 218 ? 2.339 -8.391 -18.063 1.00 94.44 218 VAL A CA 1
ATOM 1741 C C . VAL A 1 218 ? 1.371 -9.482 -18.513 1.00 94.44 218 VAL A C 1
ATOM 1743 O O . VAL A 1 218 ? 1.615 -10.658 -18.283 1.00 94.44 218 VAL A O 1
ATOM 1746 N N . LEU A 1 219 ? 0.271 -9.097 -19.162 1.00 93.50 219 LEU A N 1
ATOM 1747 C CA . LEU A 1 219 ? -0.752 -10.030 -19.628 1.00 93.50 219 LEU A CA 1
ATOM 1748 C C . LEU A 1 219 ? -0.309 -10.846 -20.850 1.00 93.50 219 LEU A C 1
ATOM 1750 O O . LEU A 1 219 ? -0.855 -11.924 -21.066 1.00 93.50 219 LEU A O 1
ATOM 1754 N N . GLN A 1 220 ? 0.618 -10.318 -21.652 1.00 91.44 220 GLN A N 1
ATOM 1755 C CA . GLN A 1 220 ? 1.151 -10.973 -22.850 1.00 91.44 220 GLN A CA 1
ATOM 1756 C C . GLN A 1 220 ? 2.366 -11.848 -22.537 1.00 91.44 220 GLN A C 1
ATOM 1758 O O . GLN A 1 220 ? 2.386 -13.008 -22.935 1.00 91.44 220 GLN A O 1
ATOM 1763 N N . ASP A 1 221 ? 3.344 -11.302 -21.814 1.00 91.19 221 ASP A N 1
ATOM 1764 C CA . ASP A 1 221 ? 4.665 -11.920 -21.652 1.00 91.19 221 ASP A CA 1
ATOM 1765 C C . ASP A 1 221 ? 4.901 -12.470 -20.237 1.00 91.19 221 ASP A C 1
ATOM 1767 O O . ASP A 1 221 ? 5.845 -13.225 -20.002 1.00 91.19 221 ASP A O 1
ATOM 1771 N N . GLY A 1 222 ? 4.083 -12.052 -19.268 1.00 90.94 222 GLY A N 1
ATOM 1772 C CA . GLY A 1 222 ? 4.236 -12.419 -17.866 1.00 90.94 222 GLY A CA 1
ATOM 1773 C C . GLY A 1 222 ? 3.571 -13.738 -17.513 1.00 90.94 222 GLY A C 1
ATOM 1774 O O . GLY A 1 222 ? 2.494 -14.074 -18.006 1.00 90.94 222 GLY A O 1
ATOM 1775 N N . LYS A 1 223 ? 4.188 -14.459 -16.576 1.00 89.69 223 LYS A N 1
ATOM 1776 C CA . LYS A 1 223 ? 3.604 -15.653 -15.963 1.00 89.69 223 LYS A CA 1
ATOM 1777 C C . LYS A 1 223 ? 2.922 -15.291 -14.650 1.00 89.69 223 LYS A C 1
ATOM 1779 O O . LYS A 1 223 ? 3.277 -14.315 -13.983 1.00 89.69 223 LYS A O 1
ATOM 1784 N N . SER A 1 224 ? 1.972 -16.122 -14.218 1.00 86.50 224 SER A N 1
ATOM 1785 C CA . SER A 1 224 ? 1.189 -15.869 -12.997 1.00 86.50 224 SER A CA 1
ATOM 1786 C C . SER A 1 224 ? 2.047 -15.733 -11.731 1.00 86.50 224 SER A C 1
ATOM 1788 O O . SER A 1 224 ? 1.664 -15.037 -10.790 1.00 86.50 224 SER A O 1
ATOM 1790 N N . TRP A 1 225 ? 3.220 -16.370 -11.693 1.00 89.50 225 TRP A N 1
ATOM 1791 C CA . TRP A 1 225 ? 4.152 -16.297 -10.567 1.00 89.50 225 TRP A CA 1
ATOM 1792 C C . TRP A 1 225 ? 5.176 -15.161 -10.662 1.00 89.50 225 TRP A C 1
ATOM 1794 O O . TRP A 1 225 ? 5.849 -14.897 -9.663 1.00 89.50 225 TRP A O 1
ATOM 1804 N N . ASP A 1 226 ? 5.277 -14.475 -11.801 1.00 93.88 226 ASP A N 1
ATOM 1805 C CA . ASP A 1 226 ? 6.179 -13.331 -11.962 1.00 93.88 226 ASP A CA 1
ATOM 1806 C C . ASP A 1 226 ? 5.580 -12.045 -11.386 1.00 93.88 226 ASP A C 1
ATOM 1808 O O . ASP A 1 226 ? 6.293 -11.079 -11.133 1.00 93.88 226 ASP A O 1
ATOM 1812 N N . VAL A 1 227 ? 4.266 -12.015 -11.161 1.00 95.38 227 VAL A N 1
ATOM 1813 C CA . VAL A 1 227 ? 3.553 -10.852 -10.626 1.00 95.38 227 VAL A CA 1
ATOM 1814 C C . VAL A 1 227 ? 3.332 -11.032 -9.133 1.00 95.38 227 VAL A C 1
ATOM 1816 O O . VAL A 1 227 ? 2.947 -12.107 -8.669 1.00 95.38 227 VAL A O 1
ATOM 1819 N N . ASP A 1 228 ? 3.607 -10.006 -8.338 1.00 94.50 228 ASP A N 1
ATOM 1820 C CA . ASP A 1 228 ? 3.343 -10.059 -6.900 1.00 94.50 228 ASP A CA 1
ATOM 1821 C C . ASP A 1 228 ? 1.882 -9.759 -6.531 1.00 94.50 228 ASP A C 1
ATOM 1823 O O . ASP A 1 228 ? 1.070 -9.333 -7.351 1.00 94.50 228 ASP A O 1
ATOM 1827 N N . ASP A 1 229 ? 1.547 -9.970 -5.258 1.00 92.50 229 ASP A N 1
ATOM 1828 C CA . ASP A 1 229 ? 0.201 -9.748 -4.725 1.00 92.50 229 ASP A CA 1
ATOM 1829 C C . ASP A 1 229 ? -0.325 -8.330 -5.001 1.00 92.50 229 ASP A C 1
ATOM 1831 O O . ASP A 1 229 ? -1.518 -8.151 -5.246 1.00 92.50 229 ASP A O 1
ATOM 1835 N N . PHE A 1 230 ? 0.546 -7.314 -4.977 1.00 95.31 230 PHE A N 1
ATOM 1836 C CA . PHE A 1 230 ? 0.148 -5.938 -5.270 1.00 95.31 230 PHE A CA 1
ATOM 1837 C C . PHE A 1 230 ? -0.277 -5.799 -6.732 1.00 95.31 230 PHE A C 1
ATOM 1839 O O . PHE A 1 230 ? -1.349 -5.261 -7.014 1.00 95.31 230 PHE A O 1
ATOM 1846 N N . GLY A 1 231 ? 0.541 -6.323 -7.648 1.00 95.44 231 GLY A N 1
ATOM 1847 C CA . GLY A 1 231 ? 0.266 -6.341 -9.076 1.00 95.44 231 GLY A CA 1
ATOM 1848 C C . GLY A 1 231 ? -1.037 -7.060 -9.403 1.00 95.44 231 GLY A C 1
ATOM 1849 O O . GLY A 1 231 ? -1.882 -6.482 -10.082 1.00 95.44 231 GLY A O 1
ATOM 1850 N N . ILE A 1 232 ? -1.258 -8.255 -8.843 1.00 94.50 232 ILE A N 1
ATOM 1851 C CA . ILE A 1 232 ? -2.501 -9.015 -9.048 1.00 94.50 232 ILE A CA 1
ATOM 1852 C C . ILE A 1 232 ? -3.719 -8.222 -8.576 1.00 94.50 232 ILE A C 1
ATOM 1854 O O . ILE A 1 232 ? -4.712 -8.121 -9.299 1.00 94.50 232 ILE A O 1
ATOM 1858 N N . VAL A 1 233 ? -3.652 -7.615 -7.388 1.00 93.56 233 VAL A N 1
ATOM 1859 C CA . VAL A 1 233 ? -4.772 -6.828 -6.864 1.00 93.56 233 VAL A CA 1
ATOM 1860 C C . VAL A 1 233 ? -5.062 -5.614 -7.750 1.00 93.56 233 VAL A C 1
ATOM 1862 O O . VAL A 1 233 ? -6.228 -5.371 -8.066 1.00 93.56 233 VAL A O 1
ATOM 1865 N N . MET A 1 234 ? -4.034 -4.894 -8.210 1.00 94.81 234 MET A N 1
ATOM 1866 C CA . MET A 1 234 ? -4.214 -3.769 -9.134 1.00 94.81 234 MET A CA 1
ATOM 1867 C C . MET A 1 234 ? -4.777 -4.221 -10.484 1.00 94.81 234 MET A C 1
ATOM 1869 O O . MET A 1 234 ? -5.717 -3.608 -10.986 1.00 94.81 234 MET A O 1
ATOM 1873 N N . MET A 1 235 ? -4.288 -5.332 -11.037 1.00 94.44 235 MET A N 1
ATOM 1874 C CA . MET A 1 235 ? -4.790 -5.906 -12.286 1.00 94.44 235 MET A CA 1
ATOM 1875 C C . MET A 1 235 ? -6.267 -6.296 -12.179 1.00 94.44 235 MET A C 1
ATOM 1877 O O . MET A 1 235 ? -7.049 -5.916 -13.048 1.00 94.44 235 MET A O 1
ATOM 1881 N N . VAL A 1 236 ? -6.688 -6.981 -11.108 1.00 92.75 236 VAL A N 1
ATOM 1882 C CA . VAL A 1 236 ? -8.104 -7.342 -10.900 1.00 92.75 236 VAL A CA 1
ATOM 1883 C C . VAL A 1 236 ? -8.977 -6.096 -10.769 1.00 92.75 236 VAL A C 1
ATOM 1885 O O . VAL A 1 236 ? -10.078 -6.044 -11.320 1.00 92.75 236 VAL A O 1
ATOM 1888 N N . MET A 1 237 ? -8.486 -5.083 -10.054 1.00 87.94 237 MET A N 1
ATOM 1889 C CA . MET A 1 237 ? -9.193 -3.817 -9.874 1.00 87.94 237 MET A CA 1
ATOM 1890 C C . MET A 1 237 ? -9.409 -3.056 -11.184 1.00 87.94 237 MET A C 1
ATOM 1892 O O . MET A 1 237 ? -10.437 -2.400 -11.334 1.00 87.94 237 MET A O 1
ATOM 1896 N N . TYR A 1 238 ? -8.470 -3.166 -12.124 1.00 88.25 238 TYR A N 1
ATOM 1897 C CA . TYR A 1 238 ? -8.450 -2.386 -13.361 1.00 88.25 238 TYR A CA 1
ATOM 1898 C C . TYR A 1 238 ? -8.992 -3.106 -14.590 1.00 88.25 238 TYR A C 1
ATOM 1900 O O . TYR A 1 238 ? -9.700 -2.516 -15.402 1.00 88.25 238 TYR A O 1
ATOM 1908 N N . LYS A 1 239 ? -8.612 -4.370 -14.764 1.00 90.25 239 LYS A N 1
ATOM 1909 C CA . LYS A 1 239 ? -8.947 -5.183 -15.938 1.00 90.25 239 LYS A CA 1
ATOM 1910 C C . LYS A 1 239 ? -10.155 -6.088 -15.690 1.00 90.25 239 LYS A C 1
ATOM 1912 O O . LYS A 1 239 ? -10.662 -6.678 -16.639 1.00 90.25 239 LYS A O 1
ATOM 1917 N N . GLY A 1 240 ? -10.635 -6.148 -14.446 1.00 90.44 240 GLY A N 1
ATOM 1918 C CA . GLY A 1 240 ? -11.750 -6.990 -14.034 1.00 90.44 240 GLY A CA 1
ATOM 1919 C C . GLY A 1 240 ? -11.292 -8.383 -13.619 1.00 90.44 240 GLY A C 1
ATOM 1920 O O . GLY A 1 240 ? -10.284 -8.898 -14.093 1.00 90.44 240 GLY A O 1
ATOM 1921 N N . ARG A 1 241 ? -12.046 -8.993 -12.704 1.00 89.62 241 ARG A N 1
ATOM 1922 C CA . ARG A 1 241 ? -11.689 -10.281 -12.107 1.00 89.62 241 ARG A CA 1
ATOM 1923 C C . ARG A 1 241 ? -11.660 -11.410 -13.129 1.00 89.62 241 ARG A C 1
ATOM 1925 O O . ARG A 1 241 ? -10.666 -12.113 -13.171 1.00 89.62 241 ARG A O 1
ATOM 1932 N N . ASP A 1 242 ? -12.697 -11.540 -13.948 1.00 90.94 242 ASP A N 1
ATOM 1933 C CA . ASP A 1 242 ? -12.854 -12.688 -14.851 1.00 90.94 242 ASP A CA 1
ATOM 1934 C C . ASP A 1 242 ? -11.655 -12.815 -15.800 1.00 90.94 242 ASP A C 1
ATOM 1936 O O . ASP A 1 242 ? -11.027 -13.866 -15.884 1.00 90.94 242 ASP A O 1
ATOM 1940 N N . ARG A 1 243 ? -11.228 -11.690 -16.389 1.00 92.44 243 ARG A N 1
ATOM 1941 C CA . ARG A 1 243 ? -10.039 -11.626 -17.248 1.00 92.44 243 ARG A CA 1
ATOM 1942 C C . ARG A 1 243 ? -8.755 -12.050 -16.531 1.00 92.44 243 ARG A C 1
ATOM 1944 O O . ARG A 1 243 ? -7.884 -12.661 -17.145 1.00 92.44 243 ARG A O 1
ATOM 1951 N N . ILE A 1 244 ? -8.592 -11.672 -15.264 1.00 94.44 244 ILE A N 1
ATOM 1952 C CA . ILE A 1 244 ? -7.387 -12.020 -14.503 1.00 94.44 244 ILE A CA 1
ATOM 1953 C C . ILE A 1 244 ? -7.450 -13.460 -13.995 1.00 94.44 244 ILE A C 1
ATOM 1955 O O . ILE A 1 244 ? -6.425 -14.130 -14.018 1.00 94.44 244 ILE A O 1
ATOM 1959 N N . ASP A 1 245 ? -8.623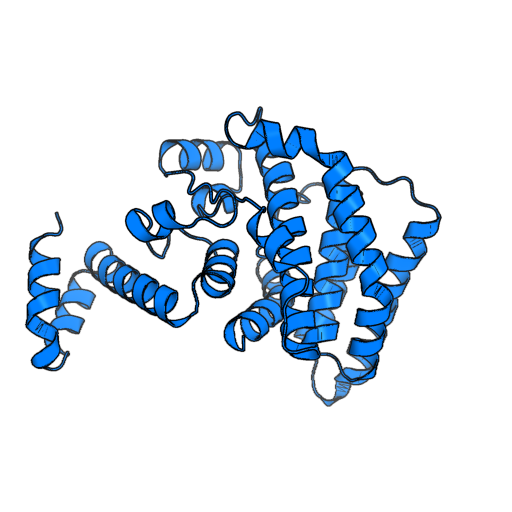 -13.962 -13.608 1.00 91.19 245 ASP A N 1
ATOM 1960 C CA . ASP A 1 245 ? -8.815 -15.358 -13.206 1.00 91.19 245 ASP A CA 1
ATOM 1961 C C . ASP A 1 245 ? -8.508 -16.299 -14.394 1.00 91.19 245 ASP A C 1
ATOM 1963 O O . ASP A 1 245 ? -7.776 -17.273 -14.220 1.00 91.19 245 ASP A O 1
ATOM 1967 N N . GLU A 1 246 ? -8.940 -15.960 -15.617 1.00 90.00 246 GLU A N 1
ATOM 1968 C CA . GLU A 1 246 ? -8.565 -16.678 -16.850 1.00 90.00 246 GLU A CA 1
ATOM 1969 C C . GLU A 1 246 ? -7.047 -16.673 -17.097 1.00 90.00 246 GLU A C 1
ATOM 1971 O O . GLU A 1 246 ? -6.450 -17.712 -17.392 1.00 90.00 246 GLU A O 1
ATOM 1976 N N . TRP A 1 247 ? -6.402 -15.509 -16.965 1.00 93.12 247 TRP A N 1
ATOM 1977 C CA . TRP A 1 247 ? -4.951 -15.378 -17.137 1.00 93.12 247 TRP A CA 1
ATOM 1978 C C . TRP A 1 247 ? -4.172 -16.171 -16.070 1.00 93.12 247 TRP A C 1
ATOM 1980 O O . TRP A 1 247 ? -3.220 -16.883 -16.391 1.00 93.12 247 TRP A O 1
ATOM 1990 N N . LEU A 1 248 ? -4.619 -16.134 -14.810 1.00 89.81 248 LEU A N 1
ATOM 1991 C CA . LEU A 1 248 ? -4.038 -16.909 -13.711 1.00 89.81 248 LEU A CA 1
ATOM 1992 C C . LEU A 1 248 ? -4.206 -18.417 -13.914 1.00 89.81 248 LEU A C 1
ATOM 1994 O O . LEU A 1 248 ? -3.285 -19.177 -13.609 1.00 89.81 248 LEU A O 1
ATOM 1998 N N . GLN A 1 249 ? -5.360 -18.860 -14.420 1.00 86.25 249 GLN A N 1
ATOM 1999 C CA . GLN A 1 249 ? -5.622 -20.273 -14.681 1.00 86.25 249 GLN A CA 1
ATOM 2000 C C . GLN A 1 249 ? -4.682 -20.822 -15.757 1.00 86.25 249 GLN A C 1
ATOM 2002 O O . GLN A 1 249 ? -4.066 -21.865 -15.531 1.00 86.25 249 GLN A O 1
ATOM 2007 N N . LYS A 1 250 ? -4.504 -20.094 -16.868 1.00 83.69 250 LYS A N 1
ATOM 2008 C CA . LYS A 1 250 ? -3.527 -20.444 -17.915 1.00 83.69 250 LYS A CA 1
ATOM 2009 C C . LYS A 1 250 ? -2.109 -20.541 -17.351 1.00 83.69 250 LYS A C 1
ATOM 2011 O O . LYS A 1 250 ? -1.438 -21.552 -17.541 1.00 83.69 250 LYS A O 1
ATOM 2016 N N . GLY A 1 251 ? -1.703 -19.559 -16.544 1.00 80.50 251 GLY A N 1
ATOM 2017 C CA . GLY A 1 251 ? -0.405 -19.597 -15.872 1.00 80.50 251 GLY A CA 1
ATOM 2018 C C . GLY A 1 251 ? -0.248 -20.789 -14.918 1.00 80.50 251 GLY A C 1
ATOM 2019 O O . GLY A 1 251 ? 0.800 -21.416 -14.881 1.00 80.50 251 GLY A O 1
ATOM 2020 N N . ASN A 1 252 ? -1.272 -21.170 -14.150 1.00 78.94 252 ASN A N 1
ATOM 2021 C CA . ASN A 1 252 ? -1.170 -22.324 -13.242 1.00 78.94 252 ASN A CA 1
ATOM 2022 C C . ASN A 1 252 ? -1.011 -23.659 -13.985 1.00 78.94 252 ASN A C 1
ATOM 2024 O O . ASN A 1 252 ? -0.270 -24.527 -13.526 1.00 78.94 252 ASN A O 1
ATOM 2028 N N . VAL A 1 253 ? -1.682 -23.806 -15.129 1.00 78.50 253 VAL A N 1
ATOM 2029 C CA . VAL A 1 253 ? -1.534 -24.957 -16.033 1.00 78.50 253 VAL A CA 1
ATOM 2030 C C . VAL A 1 253 ? -0.086 -25.058 -16.516 1.00 78.50 253 VAL A C 1
ATOM 2032 O O . VAL A 1 253 ? 0.546 -26.095 -16.327 1.00 78.50 253 VAL A O 1
ATOM 2035 N N . GLU A 1 254 ? 0.472 -23.963 -17.037 1.00 77.81 254 GLU A N 1
ATOM 2036 C CA . GLU A 1 254 ? 1.881 -23.884 -17.449 1.00 77.81 254 GLU A CA 1
ATOM 2037 C C . GLU A 1 254 ? 2.842 -24.202 -16.307 1.00 77.81 254 GLU A C 1
ATOM 2039 O O . GLU A 1 254 ? 3.817 -24.930 -16.486 1.00 77.81 254 GLU A O 1
ATOM 2044 N N . ARG A 1 255 ? 2.564 -23.674 -15.110 1.00 78.06 255 ARG A N 1
ATOM 2045 C CA . ARG A 1 255 ? 3.383 -23.929 -13.924 1.00 78.06 255 ARG A CA 1
ATOM 2046 C C . ARG A 1 255 ? 3.462 -25.418 -13.633 1.00 78.06 255 ARG A C 1
ATOM 2048 O O . ARG A 1 255 ? 4.547 -25.944 -13.410 1.00 78.06 255 ARG A O 1
ATOM 2055 N N . ASN A 1 256 ? 2.312 -26.080 -13.599 1.00 79.38 256 ASN A N 1
ATOM 2056 C CA . ASN A 1 256 ? 2.252 -27.499 -13.291 1.00 79.38 256 ASN A CA 1
ATOM 2057 C C . ASN A 1 256 ? 2.974 -28.310 -14.369 1.00 79.38 256 ASN A C 1
ATOM 2059 O O . ASN A 1 256 ? 3.762 -29.175 -14.014 1.00 79.38 256 ASN A O 1
ATOM 2063 N N . ALA A 1 257 ? 2.801 -27.969 -15.648 1.00 76.00 257 ALA A N 1
ATOM 2064 C CA . ALA A 1 257 ? 3.515 -28.620 -16.744 1.00 76.00 257 ALA A CA 1
ATOM 2065 C C . ALA A 1 257 ? 5.046 -28.506 -16.612 1.00 76.00 257 ALA A C 1
ATOM 2067 O O . ALA A 1 257 ? 5.753 -29.495 -16.776 1.00 76.00 257 ALA A O 1
ATOM 2068 N N . VAL A 1 258 ? 5.559 -27.321 -16.265 1.00 76.38 258 VAL A N 1
ATOM 2069 C CA . VAL A 1 258 ? 7.008 -27.063 -16.167 1.00 76.38 258 VAL A CA 1
ATOM 2070 C C . VAL A 1 258 ? 7.627 -27.654 -14.899 1.00 76.38 258 VAL A C 1
ATOM 2072 O O . VAL A 1 258 ? 8.721 -28.210 -14.942 1.00 76.38 258 VAL A O 1
ATOM 2075 N N . PHE A 1 259 ? 6.967 -27.502 -13.748 1.00 76.12 259 PHE A N 1
ATOM 2076 C CA . PHE A 1 259 ? 7.556 -27.838 -12.447 1.00 76.12 259 PHE A CA 1
ATOM 2077 C C . PHE A 1 259 ? 7.149 -29.216 -11.916 1.00 76.12 259 PHE A C 1
ATOM 2079 O O . PHE A 1 259 ? 7.797 -29.718 -10.998 1.00 76.12 259 PHE A O 1
ATOM 2086 N N . ASN A 1 260 ? 6.075 -29.812 -12.438 1.00 79.12 260 ASN A N 1
ATOM 2087 C CA . ASN A 1 260 ? 5.596 -31.126 -12.018 1.00 79.12 260 ASN A CA 1
ATOM 2088 C C . ASN A 1 260 ? 4.905 -31.867 -13.185 1.00 79.12 260 ASN A C 1
ATOM 2090 O O . ASN A 1 260 ? 3.678 -32.017 -13.186 1.00 79.12 260 ASN A O 1
ATOM 2094 N N . PRO A 1 261 ? 5.682 -32.310 -14.191 1.00 74.12 261 PRO A N 1
ATOM 2095 C CA . PRO A 1 261 ? 5.146 -32.890 -15.423 1.00 74.12 261 PRO A CA 1
ATOM 2096 C C . PRO A 1 261 ? 4.297 -34.145 -15.175 1.00 74.12 261 PRO A C 1
ATOM 2098 O O . PRO A 1 261 ? 3.278 -34.327 -15.837 1.00 74.12 261 PRO A O 1
ATOM 2101 N N . ASP A 1 262 ? 4.640 -34.958 -14.172 1.00 77.38 262 ASP A N 1
ATOM 2102 C CA . ASP A 1 262 ? 3.880 -36.164 -13.815 1.00 77.38 262 ASP A CA 1
ATOM 2103 C C . ASP A 1 262 ? 2.494 -35.824 -13.235 1.00 77.38 262 ASP A C 1
ATOM 2105 O O . ASP A 1 262 ? 1.479 -36.428 -13.599 1.00 77.38 262 ASP A O 1
ATOM 2109 N N . LEU A 1 263 ? 2.418 -34.807 -12.364 1.00 72.50 263 LEU A N 1
ATOM 2110 C CA . LEU A 1 263 ? 1.141 -34.292 -11.858 1.00 72.50 263 LEU A CA 1
ATOM 2111 C C . LEU A 1 263 ? 0.304 -33.698 -12.993 1.00 72.50 263 LEU A C 1
ATOM 2113 O O . LEU A 1 263 ? -0.910 -33.887 -13.025 1.00 72.50 263 LEU A O 1
ATOM 2117 N N . PHE A 1 264 ? 0.945 -32.989 -13.920 1.00 74.38 264 PHE A N 1
ATOM 2118 C CA . PHE A 1 264 ? 0.273 -32.392 -15.065 1.00 74.38 264 PHE A CA 1
ATOM 2119 C C . PHE A 1 264 ? -0.320 -33.447 -16.008 1.00 74.38 264 PHE A C 1
ATOM 2121 O O . PHE A 1 264 ? -1.489 -33.338 -16.375 1.00 74.38 264 PHE A O 1
ATOM 2128 N N . ALA A 1 265 ? 0.436 -34.503 -16.326 1.00 72.94 265 ALA A N 1
ATOM 2129 C CA . ALA A 1 265 ? -0.051 -35.639 -17.109 1.00 72.94 265 ALA A CA 1
ATOM 2130 C C . ALA A 1 265 ? -1.268 -36.304 -16.441 1.00 72.94 265 ALA A C 1
ATOM 2132 O O . ALA A 1 265 ? -2.299 -36.502 -17.079 1.00 72.94 265 ALA A O 1
ATOM 2133 N N . THR A 1 266 ? -1.201 -36.520 -15.124 1.00 74.81 266 THR A N 1
ATOM 2134 C CA . THR A 1 266 ? -2.314 -37.081 -14.338 1.00 74.81 266 THR A CA 1
ATOM 2135 C C . THR A 1 266 ? -3.555 -36.168 -14.346 1.00 74.81 266 THR A C 1
ATOM 2137 O O . THR A 1 266 ? -4.692 -36.641 -14.364 1.00 74.81 266 THR A O 1
ATOM 2140 N N . MET A 1 267 ? -3.369 -34.841 -14.339 1.00 70.44 267 MET A N 1
ATOM 2141 C CA . MET A 1 267 ? -4.477 -33.883 -14.451 1.00 70.44 267 MET A CA 1
ATOM 2142 C C . MET A 1 267 ? -5.161 -33.948 -15.821 1.00 70.44 267 MET A C 1
ATOM 2144 O O . MET A 1 267 ? -6.382 -33.851 -15.872 1.00 70.44 267 MET A O 1
ATOM 2148 N N . ILE A 1 268 ? -4.409 -34.128 -16.911 1.00 70.06 268 ILE A N 1
ATOM 2149 C CA . ILE A 1 268 ? -4.977 -34.289 -18.261 1.00 70.06 268 ILE A CA 1
ATOM 2150 C C . ILE A 1 268 ? -5.787 -35.587 -18.353 1.00 70.06 268 ILE A C 1
ATOM 2152 O O . ILE A 1 268 ? -6.920 -35.559 -18.826 1.00 70.06 268 ILE A O 1
ATOM 2156 N N . GLU A 1 269 ? -5.253 -36.697 -17.837 1.00 72.81 269 GLU A N 1
ATOM 2157 C CA . GLU A 1 269 ? -5.920 -38.011 -17.846 1.00 72.81 269 GLU A CA 1
ATOM 2158 C C . GLU A 1 269 ? -7.238 -38.046 -17.049 1.00 72.81 269 GLU A C 1
ATOM 2160 O O . GLU A 1 269 ? -8.061 -38.938 -17.246 1.00 72.81 269 GLU A O 1
ATOM 2165 N N . THR A 1 270 ? -7.454 -37.086 -16.143 1.00 71.75 270 THR A N 1
ATOM 2166 C CA . THR A 1 270 ? -8.638 -37.020 -15.268 1.00 71.75 270 THR A CA 1
ATOM 2167 C C . THR A 1 270 ? -9.657 -35.946 -15.668 1.00 71.75 270 THR A C 1
ATOM 2169 O O . THR A 1 270 ? -10.691 -35.816 -15.007 1.00 71.75 270 THR A O 1
ATOM 2172 N N . MET A 1 271 ? -9.408 -35.185 -16.742 1.00 64.44 271 MET A N 1
ATOM 2173 C CA . MET A 1 271 ? -10.337 -34.167 -17.251 1.00 64.44 271 MET A CA 1
ATOM 2174 C C . MET A 1 271 ? -11.401 -34.762 -18.196 1.00 64.44 271 MET A C 1
ATOM 2176 O O . MET A 1 271 ? -11.127 -35.739 -18.887 1.00 64.44 271 MET A O 1
ATOM 2180 N N . PRO A 1 272 ? -12.618 -34.182 -18.267 1.00 62.69 272 PRO A N 1
ATOM 2181 C CA . PRO A 1 272 ? -13.640 -34.604 -19.228 1.00 62.69 272 PRO A CA 1
ATOM 2182 C C . PRO A 1 272 ? -13.168 -34.406 -20.681 1.00 62.69 272 PRO A C 1
ATOM 2184 O O . PRO A 1 272 ? -12.570 -33.372 -20.989 1.00 62.69 272 PRO A O 1
ATOM 2187 N N . ASP A 1 273 ? -13.500 -35.346 -21.576 1.00 58.84 273 ASP A N 1
ATOM 2188 C CA . ASP A 1 273 ? -13.025 -35.417 -22.976 1.00 58.84 273 ASP A CA 1
ATOM 2189 C C . ASP A 1 273 ? -13.216 -34.122 -23.800 1.00 58.84 273 ASP A C 1
ATOM 2191 O O . ASP A 1 273 ? -12.487 -33.872 -24.760 1.00 58.84 273 ASP A O 1
ATOM 2195 N N . GLU A 1 274 ? -14.157 -33.257 -23.415 1.00 51.25 274 GLU A N 1
ATOM 2196 C CA . GLU A 1 274 ? -14.464 -31.990 -24.095 1.00 51.25 274 GLU A CA 1
ATOM 2197 C C . GLU A 1 274 ? -13.373 -30.906 -23.934 1.00 51.25 274 GLU A C 1
ATOM 2199 O O . GLU A 1 274 ? -13.332 -29.968 -24.726 1.00 51.25 274 GLU A O 1
ATOM 2204 N N . VAL A 1 275 ? -12.467 -31.026 -22.951 1.00 53.06 275 VAL A N 1
ATOM 2205 C CA . VAL A 1 275 ? -11.397 -30.036 -22.654 1.00 53.06 275 VAL A CA 1
ATOM 2206 C C . VAL A 1 275 ? -10.031 -30.451 -23.238 1.00 53.06 275 VAL A C 1
ATOM 2208 O O . VAL A 1 275 ? -9.083 -29.666 -23.300 1.00 53.06 275 VAL A O 1
ATOM 2211 N N . HIS A 1 276 ? -9.930 -31.697 -23.696 1.00 56.78 276 HIS A N 1
ATOM 2212 C CA . HIS A 1 276 ? -8.701 -32.370 -24.117 1.00 56.78 276 HIS A CA 1
ATOM 2213 C C . HIS A 1 276 ? -7.988 -31.777 -25.365 1.00 56.78 276 HIS A C 1
ATOM 2215 O O . HIS A 1 276 ? -6.754 -31.734 -25.365 1.00 56.78 276 HIS A O 1
ATOM 2221 N N . PRO A 1 277 ? -8.678 -31.291 -26.425 1.00 55.88 277 PRO A N 1
ATOM 2222 C CA . PRO A 1 277 ? -8.015 -30.949 -27.693 1.00 55.88 277 PRO A CA 1
ATOM 2223 C C . PRO A 1 277 ? -7.073 -29.737 -27.618 1.00 55.88 277 PRO A C 1
ATOM 2225 O O . PRO A 1 277 ? -5.932 -29.816 -28.074 1.00 55.88 277 PRO A O 1
ATOM 2228 N N . ASP A 1 278 ? -7.520 -28.639 -27.001 1.00 56.72 278 ASP A N 1
ATOM 2229 C CA . ASP A 1 278 ? -6.763 -27.378 -26.961 1.00 56.72 278 ASP A CA 1
ATOM 2230 C C . ASP A 1 278 ? -5.555 -27.461 -26.007 1.00 56.72 278 ASP A C 1
ATOM 2232 O O . ASP A 1 278 ? -4.512 -26.843 -26.231 1.00 56.72 278 ASP A O 1
ATOM 2236 N N . MET A 1 279 ? -5.669 -28.274 -24.953 1.00 54.62 279 MET A N 1
ATOM 2237 C CA . MET A 1 279 ? -4.648 -28.430 -23.911 1.00 54.62 279 MET A CA 1
ATOM 2238 C C . MET A 1 279 ? -3.523 -29.384 -24.328 1.00 54.62 279 MET A C 1
ATOM 2240 O O . MET A 1 279 ? -2.358 -29.124 -24.023 1.00 54.62 279 MET A O 1
ATOM 2244 N N . LEU A 1 280 ? -3.838 -30.449 -25.077 1.00 55.25 280 LEU A N 1
ATOM 2245 C CA . LEU A 1 280 ? -2.822 -31.317 -25.683 1.00 55.25 280 LEU A CA 1
ATOM 2246 C C . LEU A 1 280 ? -1.985 -30.577 -26.728 1.00 55.25 280 LEU A C 1
ATOM 2248 O O . LEU A 1 280 ? -0.767 -30.759 -26.793 1.00 55.25 280 LEU A O 1
ATOM 2252 N N . GLN A 1 281 ? -2.630 -29.727 -27.530 1.00 56.28 281 GLN A N 1
ATOM 2253 C CA . GLN A 1 281 ? -1.937 -28.924 -28.530 1.00 56.28 281 GLN A CA 1
ATOM 2254 C C . GLN A 1 281 ? -0.956 -27.951 -27.859 1.00 56.28 281 GLN A C 1
ATOM 2256 O O . GLN A 1 281 ? 0.180 -27.825 -28.309 1.00 56.28 281 GLN A O 1
ATOM 2261 N N . TYR A 1 282 ? -1.338 -27.366 -26.721 1.00 50.59 282 TYR A N 1
ATOM 2262 C CA . TYR A 1 282 ? -0.458 -26.527 -25.908 1.00 50.59 282 TYR A CA 1
ATOM 2263 C C . TYR A 1 282 ? 0.712 -27.309 -25.281 1.00 50.59 282 TYR A C 1
ATOM 2265 O O . TYR A 1 282 ? 1.867 -26.896 -25.404 1.00 50.59 282 TYR A O 1
ATOM 2273 N N . ALA A 1 283 ? 0.447 -28.485 -24.698 1.00 51.94 283 ALA A N 1
ATOM 2274 C CA . ALA A 1 283 ? 1.475 -29.355 -24.117 1.00 51.94 283 ALA A CA 1
ATOM 2275 C C . ALA A 1 283 ? 2.527 -29.811 -25.147 1.00 51.94 283 ALA A C 1
ATOM 2277 O O . ALA A 1 283 ? 3.703 -29.923 -24.818 1.00 51.94 283 ALA A O 1
ATOM 2278 N N . SER A 1 284 ? 2.125 -30.006 -26.408 1.00 51.75 284 SER A N 1
ATOM 2279 C CA . SER A 1 284 ? 3.027 -30.384 -27.507 1.00 51.75 284 SER A CA 1
ATOM 2280 C C . SER A 1 284 ? 3.930 -29.253 -28.030 1.00 51.75 284 SER A C 1
ATOM 2282 O O . SER A 1 284 ? 4.810 -29.508 -28.849 1.00 51.75 284 SER A O 1
ATOM 2284 N N . THR A 1 285 ? 3.715 -28.012 -27.573 1.00 51.12 285 THR A N 1
ATOM 2285 C CA . THR A 1 285 ? 4.484 -26.818 -27.986 1.00 51.12 285 THR A CA 1
ATOM 2286 C C . THR A 1 285 ? 5.443 -26.291 -26.917 1.00 51.12 285 THR A C 1
ATOM 2288 O O . THR A 1 285 ? 6.179 -25.337 -27.175 1.00 51.12 285 THR A O 1
ATOM 2291 N N . LEU A 1 286 ? 5.452 -26.903 -25.731 1.00 45.94 286 LEU A N 1
ATOM 2292 C CA . LEU A 1 286 ? 6.412 -26.585 -24.678 1.00 45.94 286 LEU A CA 1
ATOM 2293 C C . LEU A 1 286 ? 7.770 -27.253 -24.990 1.00 45.94 286 LEU A C 1
ATOM 2295 O O . LEU A 1 286 ? 7.777 -28.374 -25.501 1.00 45.94 286 LEU A O 1
ATOM 2299 N N . PRO A 1 287 ? 8.902 -26.565 -24.747 1.00 43.19 287 PRO A N 1
ATOM 2300 C CA . PRO A 1 287 ? 10.244 -27.095 -24.997 1.00 43.19 287 PRO A CA 1
ATOM 2301 C C . PRO A 1 287 ? 10.624 -28.265 -24.083 1.00 43.19 287 PRO A C 1
ATOM 2303 O O . PRO A 1 287 ? 10.154 -28.297 -22.923 1.00 43.19 287 PRO A O 1
#

Radius of gyration: 20.63 Å; chains: 1; bounding box: 45×58×52 Å

Organism: NCBI:txid390894

pLDDT: mean 89.33, std 11.35, range [43.19, 98.5]

Foldseek 3Di:
DVVLLVLLLCQLVCCLVVVDGLLRANQLQVPHQDPLLVLLNVLSVLVVPDDPVCPVVSVVSLLVSLVVLLVVVVDDDDDLSVLLSSLVSLLSSLSCLQRVNDPVSNVVSVVCLVVSVVSLVVSCVNCVVLLVCLLPHQPALNSVLSNQSNLLSSLSSLLSQQVSCCVVPVGGPSVQVNLQGKHFFFPQCRNDNDRVSNVCCVVPDDRQIQGSNNRPCCLPPNALVRGDPSRLSSCCSPVNDVSSVVSNVVRVLVVCCVPPVPVSVVVQVPDDPVVNPVSVVVSVPDD

Secondary structure (DSSP, 8-state):
-HHHHHHHHHHHHHHHHHS-BTTB-GGGSSS---HHHHHHHHHHHHHHT--TTTHHHHHHHHHHHHHHHHHHTTT----HHHHHHHHHHHHHHHHHHHHT--HHHHHHHHHHHHHHHHHHHHHHHHHHHHHHHTTT--SSHHHHHHHHHHHHHHHHHHHHHHHHHHHHHSS-S-HHHHHT--EE-BHHHHH--SHHHHHHHHHHS---EEGGG--HHHHHH--TTTB-HHHHHHHHHHH-HHHHHHHHHHHHHHHHHHH-HHHHHHHHHTS-GGGHHHHHHHHTT--

Sequence (287 aa):
MTFAVREFKTFPEKWVKEGKAPFIHPQLYASNMPRSLQDAYSACAIYSTKTEQNSTVAFTVIESKANELIRVTKTANWTPLEVLAAVQSLLIFQIIRLFDGDIRQRTLAEAAEPVLEQWTQDLRDRTEKEVVTTTTNAASWRAWLFAESVRRTIAMSYTLKGMYTLVKNGYCTMGAAVTSLSFTAQRALWAASSMFEWSAAVRDNPPFWCQNMHFDSVLQDGKSWDVDDFGIVMMVMYKGRDRIDEWLQKGNVERNAVFNPDLFATMIETMPDEVHPDMLQYASTLP